Protein AF-A0A832A4P4-F1 (afdb_monomer_lite)

Organism: NCBI:txid35837

Secondary structure (DSSP, 8-state):
-HHHHHHHHHHHHHHHHHHHHHHHTTTTTT--SHHHHHH--HHHHHHHHHHHHHHHHHHHS-HHHHHHHHHHHHHHHHHHHHHHHHHT---HHHHHHHHHHHHHHHHHTTTS-HHHHHHHHHHHHHHHHHHHHHHHHHHHPPBPTT-TTS---S-S--EEEEE-TT-HHHHHHHHHHHT-GGGGGEEEEE--SSHHHHHHHHHHH-TT--SHHHHHHHHHHHHHHHHHHHHHHHHTT---SSEEEETTEEEEGGGHHHHHHHHHH-GGGGTTS------SS--S--S--B--

Structure (mmCIF, N/CA/C/O backbone):
data_AF-A0A832A4P4-F1
#
_entry.id   AF-A0A832A4P4-F1
#
loop_
_atom_site.group_PDB
_atom_site.id
_atom_site.type_symbol
_atom_site.label_atom_id
_atom_site.label_alt_id
_atom_site.label_comp_id
_atom_site.label_asym_id
_atom_site.label_entity_id
_atom_site.label_seq_id
_atom_site.pdbx_PDB_ins_code
_atom_site.Cartn_x
_atom_site.Cartn_y
_atom_site.Cartn_z
_atom_site.occupancy
_atom_site.B_iso_or_equiv
_atom_site.auth_seq_id
_atom_site.auth_comp_id
_atom_site.auth_asym_id
_atom_site.auth_atom_id
_atom_site.pdbx_PDB_model_num
ATOM 1 N N . MET A 1 1 ? -25.180 1.694 29.459 1.00 65.69 1 MET A N 1
ATOM 2 C CA . MET A 1 1 ? -23.735 1.355 29.487 1.00 65.69 1 MET A CA 1
ATOM 3 C C . MET A 1 1 ? -23.451 -0.082 29.037 1.00 65.69 1 MET A C 1
ATOM 5 O O . MET A 1 1 ? -22.655 -0.240 28.122 1.00 65.69 1 MET A O 1
ATOM 9 N N . ARG A 1 2 ? -24.164 -1.097 29.555 1.00 80.44 2 ARG A N 1
ATOM 10 C CA . ARG A 1 2 ? -23.976 -2.529 29.224 1.00 80.44 2 ARG A CA 1
ATOM 11 C C . ARG A 1 2 ? -23.957 -2.865 27.717 1.00 80.44 2 ARG A C 1
ATOM 13 O O . ARG A 1 2 ? -22.979 -3.420 27.246 1.00 80.44 2 ARG A O 1
ATOM 20 N N . LYS A 1 3 ? -24.953 -2.413 26.934 1.00 84.06 3 LYS A N 1
ATOM 21 C CA . LYS A 1 3 ? -25.022 -2.655 25.469 1.00 84.06 3 LYS A CA 1
ATOM 22 C C . LYS A 1 3 ? -23.781 -2.174 24.693 1.00 84.06 3 LYS A C 1
ATOM 24 O O . LYS A 1 3 ? -23.383 -2.802 23.722 1.00 84.06 3 LYS A O 1
ATOM 29 N N . ARG A 1 4 ? -23.156 -1.068 25.120 1.00 83.88 4 ARG A N 1
ATOM 30 C CA . ARG A 1 4 ? -21.959 -0.515 24.458 1.00 83.88 4 ARG A CA 1
ATOM 31 C C . ARG A 1 4 ? -20.698 -1.305 24.789 1.00 83.88 4 ARG A C 1
ATOM 33 O O . ARG A 1 4 ? -19.881 -1.517 23.907 1.00 83.88 4 ARG A O 1
ATOM 40 N N . GLN A 1 5 ? -20.552 -1.753 26.034 1.00 86.44 5 GLN A N 1
ATOM 41 C CA . GLN A 1 5 ? -19.450 -2.641 26.413 1.00 86.44 5 GLN A CA 1
ATOM 42 C C . GLN A 1 5 ? -19.539 -3.970 25.663 1.00 86.44 5 GLN A C 1
ATOM 44 O O . GLN A 1 5 ? -18.530 -4.439 25.153 1.00 86.44 5 GLN A O 1
ATOM 49 N N . THR A 1 6 ? -20.749 -4.515 25.501 1.00 89.44 6 THR A N 1
ATOM 50 C CA . THR A 1 6 ? -20.975 -5.696 24.659 1.00 89.44 6 THR A CA 1
ATOM 51 C C . THR A 1 6 ? -20.552 -5.448 23.209 1.00 89.44 6 THR A C 1
ATOM 53 O O . THR A 1 6 ? -19.875 -6.291 22.634 1.00 89.44 6 THR A O 1
ATOM 56 N N . ALA A 1 7 ? -20.883 -4.285 22.634 1.00 90.88 7 ALA A N 1
ATOM 57 C CA . ALA A 1 7 ? -20.470 -3.935 21.273 1.00 90.88 7 ALA A CA 1
ATOM 58 C C . ALA A 1 7 ? -18.943 -3.807 21.128 1.00 90.88 7 ALA A C 1
ATOM 60 O O . ALA A 1 7 ? -18.376 -4.360 20.192 1.00 90.88 7 ALA A O 1
ATOM 61 N N . LEU A 1 8 ? -18.267 -3.128 22.062 1.00 91.69 8 LEU A N 1
ATOM 62 C CA . LEU A 1 8 ? -16.803 -2.999 22.054 1.00 91.69 8 LEU A CA 1
ATOM 63 C C . LEU A 1 8 ? -16.108 -4.352 22.196 1.00 91.69 8 LEU A C 1
ATOM 65 O O . LEU A 1 8 ? -15.132 -4.613 21.499 1.00 91.69 8 LEU A O 1
ATOM 69 N N . TYR A 1 9 ? -16.631 -5.219 23.063 1.00 92.50 9 TYR A N 1
ATOM 70 C CA . TYR A 1 9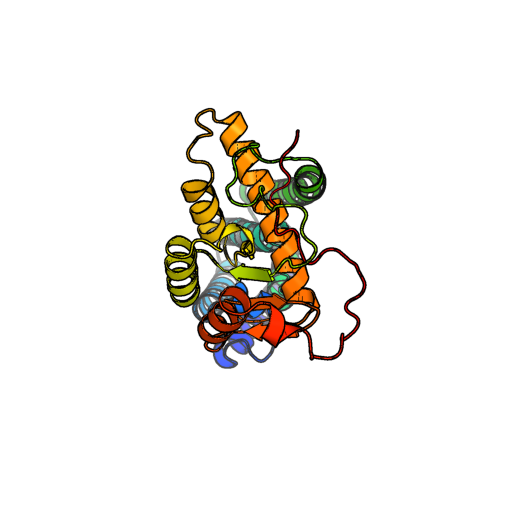 ? -16.103 -6.564 23.239 1.00 92.50 9 TYR A CA 1
ATOM 71 C C . TYR A 1 9 ? -16.291 -7.412 21.978 1.00 92.50 9 TYR A C 1
ATOM 73 O O . TYR A 1 9 ? -15.340 -8.028 21.511 1.00 92.50 9 TYR A O 1
ATOM 81 N N . ALA A 1 10 ? -17.488 -7.391 21.384 1.00 94.56 10 ALA A N 1
ATOM 82 C CA . ALA A 1 10 ? -17.769 -8.113 20.147 1.00 94.56 10 ALA A CA 1
ATOM 83 C C . ALA A 1 10 ? -16.879 -7.635 18.987 1.00 94.56 10 ALA A C 1
ATOM 85 O O . ALA A 1 10 ? -16.318 -8.460 18.273 1.00 94.56 10 ALA A O 1
ATOM 86 N N . LEU A 1 11 ? -16.700 -6.318 18.830 1.00 95.25 11 LEU A N 1
ATOM 87 C CA . LEU A 1 11 ? -15.843 -5.742 17.790 1.00 95.25 11 LEU A CA 1
ATOM 88 C C . LEU A 1 11 ? -14.362 -6.055 18.024 1.00 95.25 11 LEU A C 1
ATOM 90 O O . LEU A 1 11 ? -13.682 -6.478 17.095 1.00 95.25 11 LEU A O 1
ATOM 94 N N . GLY A 1 12 ? -13.867 -5.909 19.255 1.00 94.44 12 GLY A N 1
ATOM 95 C CA . GLY A 1 12 ? -12.483 -6.255 19.584 1.00 94.44 12 GLY A CA 1
ATOM 96 C C . GLY A 1 12 ? -12.197 -7.748 19.400 1.00 94.44 12 GLY A C 1
ATOM 97 O O . GLY A 1 12 ? -11.148 -8.112 18.874 1.00 94.44 12 GLY A O 1
ATOM 98 N N . LEU A 1 13 ? -13.149 -8.618 19.754 1.00 96.00 13 LEU A N 1
ATOM 99 C CA . LEU A 1 13 ? -13.041 -10.058 19.521 1.00 96.00 13 LEU A CA 1
ATOM 100 C C . LEU A 1 13 ? -13.074 -10.388 18.025 1.00 96.00 13 LEU A C 1
ATOM 102 O O . LEU A 1 13 ? -12.278 -11.204 17.569 1.00 96.00 13 LEU A O 1
ATOM 106 N N . ALA A 1 14 ? -13.947 -9.736 17.254 1.00 96.06 14 ALA A N 1
ATOM 107 C CA . ALA A 1 14 ? -13.994 -9.898 15.805 1.00 96.06 14 ALA A CA 1
ATOM 108 C C . ALA A 1 14 ? -12.663 -9.494 15.156 1.00 96.06 14 ALA A C 1
ATOM 110 O O . ALA A 1 14 ? -12.138 -10.256 14.351 1.00 96.06 14 ALA A O 1
ATOM 111 N N . MET A 1 15 ? -12.080 -8.355 15.550 1.00 96.12 15 MET A N 1
ATOM 112 C CA . MET A 1 15 ? -10.752 -7.930 15.091 1.00 96.12 15 MET A CA 1
ATOM 113 C C . MET A 1 15 ? -9.670 -8.955 15.448 1.00 96.12 15 MET A C 1
ATOM 115 O O . MET A 1 15 ? -8.869 -9.325 14.592 1.00 96.12 15 MET A O 1
ATOM 119 N N . LEU A 1 16 ? -9.670 -9.454 16.687 1.00 96.38 16 LEU A N 1
ATOM 120 C CA . LEU A 1 16 ? -8.709 -10.459 17.137 1.00 96.38 16 LEU A CA 1
ATOM 121 C C . LEU A 1 16 ? -8.800 -11.740 16.302 1.00 96.38 16 LEU A C 1
ATOM 123 O O . LEU A 1 16 ? -7.789 -12.213 15.785 1.00 96.38 16 LEU A O 1
ATOM 127 N N . LEU A 1 17 ? -10.007 -12.284 16.139 1.00 94.69 17 LEU A N 1
ATOM 128 C CA . LEU A 1 17 ? -10.237 -13.481 15.332 1.00 94.69 17 LEU A CA 1
ATOM 129 C C . LEU A 1 17 ? -9.850 -13.244 13.870 1.00 94.69 17 LEU A C 1
ATOM 131 O O . LEU A 1 17 ? -9.206 -14.100 13.270 1.00 94.69 17 LEU A O 1
ATOM 135 N N . TYR A 1 18 ? -10.165 -12.070 13.320 1.00 93.12 18 TYR A N 1
ATOM 136 C CA . TYR A 1 18 ? -9.787 -11.685 11.962 1.00 93.12 18 TYR A CA 1
ATOM 137 C C . TYR A 1 18 ? -8.268 -11.742 11.755 1.00 93.12 18 TYR A C 1
ATOM 139 O O . TYR A 1 18 ? -7.785 -12.321 10.778 1.00 93.12 18 TYR A O 1
ATOM 147 N N . SER A 1 19 ? -7.500 -11.176 12.689 1.00 91.81 19 SER A N 1
ATOM 148 C CA . SER A 1 19 ? -6.037 -11.211 12.647 1.00 91.81 19 SER A CA 1
ATOM 149 C C . SER A 1 19 ? -5.482 -12.618 12.855 1.00 91.81 19 SER A C 1
ATOM 151 O O . SER A 1 19 ? -4.571 -13.014 12.132 1.00 91.81 19 SER A O 1
ATOM 153 N N . LEU A 1 20 ? -6.035 -13.395 13.791 1.00 92.44 20 LEU A N 1
ATOM 154 C CA . LEU A 1 20 ? -5.575 -14.759 14.077 1.00 92.44 20 LEU A CA 1
ATOM 155 C C . LEU A 1 20 ? -5.821 -15.714 12.907 1.00 92.44 20 LEU A C 1
ATOM 157 O O . LEU A 1 20 ? -4.925 -16.476 12.554 1.00 92.44 20 LEU A O 1
ATOM 161 N N . ILE A 1 21 ? -6.994 -15.648 12.271 1.00 90.31 21 ILE A N 1
ATOM 162 C CA . ILE A 1 21 ? -7.313 -16.463 11.088 1.00 90.31 21 ILE A CA 1
ATOM 163 C C . ILE A 1 21 ? -6.298 -16.193 9.973 1.00 90.31 21 ILE A C 1
ATOM 165 O O . ILE A 1 21 ? -5.794 -17.131 9.353 1.00 90.31 21 ILE A O 1
ATOM 169 N N . ASN A 1 22 ? -5.943 -14.925 9.747 1.00 85.56 22 ASN A N 1
ATOM 170 C CA . ASN A 1 22 ? -4.932 -14.572 8.754 1.00 85.56 22 ASN A CA 1
ATOM 171 C C . ASN A 1 22 ? -3.509 -14.945 9.185 1.00 85.56 22 ASN A C 1
ATOM 173 O O . ASN A 1 22 ? -2.735 -15.393 8.344 1.00 85.56 22 ASN A O 1
ATOM 177 N N . ALA A 1 23 ? -3.159 -14.818 10.465 1.00 85.88 23 ALA A N 1
ATOM 178 C CA . ALA A 1 23 ? -1.845 -15.214 10.971 1.00 85.88 23 ALA A CA 1
ATOM 179 C C . ALA A 1 23 ? -1.618 -16.727 10.825 1.00 85.88 23 ALA A C 1
ATOM 181 O O . ALA A 1 23 ? -0.613 -17.152 10.256 1.00 85.88 23 ALA A O 1
ATOM 182 N N . VAL A 1 24 ? -2.576 -17.538 11.286 1.00 86.69 24 VAL A N 1
ATOM 183 C CA . VAL A 1 24 ? -2.509 -19.009 11.240 1.00 86.69 24 VAL A CA 1
ATOM 184 C C . VAL A 1 24 ? -2.608 -19.516 9.803 1.00 86.69 24 VAL A C 1
ATOM 186 O O . VAL A 1 24 ? -1.852 -20.395 9.398 1.00 86.69 24 VAL A O 1
ATOM 189 N N . GLY A 1 25 ? -3.482 -18.917 8.994 1.00 78.94 25 GLY A N 1
ATOM 190 C CA . GLY A 1 25 ? -3.623 -19.243 7.577 1.00 78.94 25 GLY A CA 1
ATOM 191 C C . GLY A 1 25 ? -2.482 -18.740 6.687 1.00 78.94 25 GLY A C 1
ATOM 192 O O . GLY A 1 25 ? -2.588 -18.862 5.467 1.00 78.94 25 GLY A O 1
ATOM 193 N N . SER A 1 26 ? -1.427 -18.132 7.250 1.00 72.31 26 SER A N 1
ATOM 194 C CA . SER A 1 26 ? -0.336 -17.487 6.496 1.00 72.31 26 SER A CA 1
ATOM 195 C C . SER A 1 26 ? -0.844 -16.512 5.420 1.00 72.31 26 SER A C 1
ATOM 197 O O . SER A 1 26 ? -0.327 -16.463 4.307 1.00 72.31 26 SER A O 1
ATOM 199 N N . GLY A 1 27 ? -1.923 -15.787 5.719 1.00 64.75 27 GLY A N 1
ATOM 200 C CA . GLY A 1 27 ? -2.596 -14.858 4.811 1.00 64.75 27 GLY A CA 1
ATOM 201 C C . GLY A 1 27 ? -3.439 -15.516 3.711 1.00 64.75 27 GLY A C 1
ATOM 202 O O . GLY A 1 27 ? -4.155 -14.822 3.005 1.00 64.75 27 GLY A O 1
ATOM 203 N N . ARG A 1 28 ? -3.451 -16.844 3.562 1.00 72.81 28 ARG A N 1
ATOM 204 C CA . ARG A 1 28 ? -4.144 -17.497 2.433 1.00 72.81 28 ARG A CA 1
ATOM 205 C C . ARG A 1 28 ? -5.670 -17.493 2.537 1.00 72.81 28 ARG A C 1
ATOM 207 O O . ARG A 1 28 ? -6.338 -17.686 1.531 1.00 72.81 28 ARG A O 1
ATOM 214 N N . VAL A 1 29 ? -6.217 -17.283 3.736 1.00 76.19 29 VAL A N 1
ATOM 215 C CA . VAL A 1 29 ? -7.662 -17.421 3.988 1.00 76.19 29 VAL A CA 1
ATOM 216 C C . VAL A 1 29 ? -8.440 -16.172 3.570 1.00 76.19 29 VAL A C 1
ATOM 218 O O . VAL A 1 29 ? -9.422 -16.291 2.847 1.00 76.19 29 VAL A O 1
ATOM 221 N N . LEU A 1 30 ? -8.015 -14.975 3.996 1.00 77.38 30 LEU A N 1
ATOM 222 C CA . LEU A 1 30 ? -8.694 -13.712 3.652 1.00 77.38 30 LEU A CA 1
ATOM 223 C C . LEU A 1 30 ? -7.808 -12.764 2.823 1.00 77.38 30 LEU A C 1
ATOM 225 O O . LEU A 1 30 ? -8.306 -11.820 2.217 1.00 77.38 30 LEU A O 1
ATOM 229 N N . CYS A 1 31 ? -6.500 -13.023 2.763 1.00 77.69 31 CYS A N 1
ATOM 230 C CA . CYS A 1 31 ? -5.454 -12.177 2.182 1.00 77.69 31 CYS A CA 1
ATOM 231 C C . CYS A 1 31 ? -4.856 -12.841 0.912 1.00 77.69 31 CYS A C 1
ATOM 233 O O . CYS A 1 31 ? -3.656 -12.804 0.652 1.00 77.69 31 CYS A O 1
ATOM 235 N N . GLY A 1 32 ? -5.719 -13.462 0.097 1.00 71.50 32 GLY A N 1
ATOM 236 C CA . GLY A 1 32 ? -5.323 -14.173 -1.125 1.00 71.50 32 GLY A CA 1
ATOM 237 C C . GLY A 1 32 ? -5.026 -13.282 -2.339 1.00 71.50 32 GLY A C 1
ATOM 238 O O . GLY A 1 32 ? -4.463 -13.772 -3.313 1.00 71.50 32 GLY A O 1
ATOM 239 N N . SER A 1 33 ? -5.384 -11.992 -2.308 1.00 76.88 33 SER A N 1
ATOM 240 C CA . SER A 1 33 ? -5.135 -11.086 -3.438 1.00 76.88 33 SER A CA 1
ATOM 241 C C . SER A 1 33 ? -3.666 -10.659 -3.536 1.00 76.88 33 SER A C 1
ATOM 243 O O . SER A 1 33 ? -2.937 -10.637 -2.545 1.00 76.88 33 SER A O 1
ATOM 245 N N . LEU A 1 34 ? -3.234 -10.249 -4.729 1.00 72.19 34 LEU A N 1
ATOM 246 C CA . LEU A 1 34 ? -1.861 -9.790 -4.966 1.00 72.19 34 LEU A CA 1
ATOM 247 C C . LEU A 1 34 ? -1.485 -8.560 -4.129 1.00 72.19 34 LEU A C 1
ATOM 249 O O . LEU A 1 34 ? -0.432 -8.527 -3.502 1.00 72.19 34 LEU A O 1
ATOM 253 N N . GLY A 1 35 ? -2.388 -7.586 -4.018 1.00 74.88 35 GLY A N 1
ATOM 254 C CA . GLY A 1 35 ? -2.168 -6.380 -3.217 1.00 74.88 35 GLY A CA 1
ATOM 255 C C . GLY A 1 35 ? -2.079 -6.702 -1.728 1.00 74.88 35 GLY A C 1
ATOM 256 O O . GLY A 1 35 ? -1.350 -6.055 -0.982 1.00 74.88 35 GLY A O 1
ATOM 257 N N . CYS A 1 36 ? -2.774 -7.754 -1.302 1.00 81.25 36 CYS A N 1
ATOM 258 C CA . CYS A 1 36 ? -2.651 -8.295 0.036 1.00 81.25 36 CYS A CA 1
ATOM 259 C C . CYS A 1 36 ? -1.281 -8.942 0.276 1.00 81.25 36 CYS A C 1
ATOM 261 O O . CYS A 1 36 ? -0.654 -8.633 1.284 1.00 81.25 36 CYS A O 1
ATOM 263 N N . GLN A 1 37 ? -0.765 -9.744 -0.656 1.00 78.38 37 GLN A N 1
ATOM 264 C CA . GLN A 1 37 ? 0.586 -10.313 -0.549 1.00 78.38 37 GLN A CA 1
ATOM 265 C C . GLN A 1 37 ? 1.683 -9.235 -0.563 1.00 78.38 37 GLN A C 1
ATOM 267 O O . GLN A 1 37 ? 2.670 -9.359 0.158 1.00 78.38 37 GLN A O 1
ATOM 272 N N . ALA A 1 38 ? 1.487 -8.158 -1.330 1.00 75.69 38 ALA A N 1
ATOM 273 C CA . ALA A 1 38 ? 2.419 -7.035 -1.398 1.00 75.69 38 ALA A CA 1
ATOM 274 C C . ALA A 1 38 ? 2.466 -6.219 -0.091 1.00 75.69 38 ALA A C 1
ATOM 276 O O . ALA A 1 38 ? 3.537 -5.810 0.357 1.00 75.69 38 ALA A O 1
ATOM 277 N N . LEU A 1 39 ? 1.311 -5.984 0.542 1.00 81.31 39 LEU A N 1
ATOM 278 C CA . LEU A 1 39 ? 1.211 -5.118 1.723 1.00 81.31 39 LEU A CA 1
ATOM 279 C C . LEU A 1 39 ? 1.351 -5.850 3.055 1.00 81.31 39 LEU A C 1
ATOM 281 O O . LEU A 1 39 ? 1.811 -5.257 4.033 1.00 81.31 39 LEU A O 1
ATOM 285 N N . GLN A 1 40 ? 0.916 -7.106 3.129 1.00 82.50 40 GLN A N 1
ATOM 286 C CA . GLN A 1 40 ? 0.831 -7.840 4.385 1.00 82.50 40 GLN A CA 1
ATOM 287 C C . GLN A 1 40 ? 1.982 -8.826 4.533 1.00 82.50 40 GLN A C 1
ATOM 289 O O . GLN A 1 40 ? 2.159 -9.755 3.751 1.00 82.50 40 GLN A O 1
ATOM 294 N N . LYS A 1 41 ? 2.736 -8.651 5.620 1.00 82.31 41 LYS A N 1
ATOM 295 C CA . LYS A 1 41 ? 3.737 -9.610 6.092 1.00 82.31 41 LYS A CA 1
ATOM 296 C C . LYS A 1 41 ? 3.146 -10.413 7.251 1.00 82.31 41 LYS A C 1
ATOM 298 O O . LYS A 1 41 ? 2.382 -9.845 8.030 1.00 82.31 41 LYS A O 1
ATOM 303 N N . PRO A 1 42 ? 3.549 -11.678 7.463 1.00 81.38 42 PRO A N 1
ATOM 304 C CA . PRO A 1 42 ? 3.059 -12.485 8.586 1.00 81.38 42 PRO A CA 1
ATOM 305 C C . PRO A 1 42 ? 3.137 -11.776 9.950 1.00 81.38 42 PRO A C 1
ATOM 307 O O . PRO A 1 42 ? 2.232 -11.899 10.770 1.00 81.38 42 PRO A O 1
ATOM 310 N N . ALA A 1 43 ? 4.179 -10.968 10.171 1.00 85.50 43 ALA A N 1
ATOM 311 C CA . ALA A 1 43 ? 4.355 -10.180 11.391 1.00 85.50 43 ALA A CA 1
ATOM 312 C C . ALA A 1 43 ? 3.244 -9.136 11.632 1.00 85.50 43 ALA A C 1
ATOM 314 O O . ALA A 1 43 ? 2.898 -8.872 12.782 1.00 85.50 43 ALA A O 1
ATOM 315 N N . LEU A 1 44 ? 2.662 -8.559 10.575 1.00 86.94 44 LEU A N 1
ATOM 316 C CA . LEU A 1 44 ? 1.603 -7.551 10.695 1.00 86.94 44 LEU A CA 1
ATOM 317 C C . LEU A 1 44 ? 0.290 -8.158 11.205 1.00 86.94 44 LEU A C 1
ATOM 319 O O . LEU A 1 44 ? -0.420 -7.507 11.968 1.00 86.94 44 LEU A O 1
ATOM 323 N N . TRP A 1 45 ? 0.004 -9.424 10.884 1.00 88.50 45 TRP A N 1
ATOM 324 C CA . TRP A 1 45 ? -1.159 -10.124 11.437 1.00 88.50 45 TRP A CA 1
ATOM 325 C C . TRP A 1 45 ? -1.032 -10.355 12.941 1.00 88.50 45 TRP A C 1
ATOM 327 O O . TRP A 1 45 ? -1.983 -10.120 13.687 1.00 88.50 45 TRP A O 1
ATOM 337 N N . TRP A 1 46 ? 0.159 -10.733 13.407 1.00 91.62 46 TRP A N 1
ATOM 338 C CA . TRP A 1 46 ? 0.442 -10.849 14.839 1.00 91.62 46 TRP A CA 1
ATOM 339 C C . TRP A 1 46 ? 0.375 -9.499 15.552 1.00 91.62 46 TRP A C 1
ATOM 341 O O . TRP A 1 46 ? -0.196 -9.414 16.640 1.00 91.62 46 TRP A O 1
ATOM 351 N N . ALA A 1 47 ? 0.884 -8.436 14.924 1.00 92.88 47 ALA A N 1
ATOM 352 C CA . ALA A 1 47 ? 0.753 -7.080 15.447 1.00 92.88 47 ALA A CA 1
ATOM 353 C C . ALA A 1 47 ? -0.723 -6.655 15.561 1.00 92.88 47 ALA A C 1
ATOM 355 O O . ALA A 1 47 ? -1.119 -6.105 16.588 1.00 92.88 47 ALA A O 1
ATOM 356 N N . GLY A 1 48 ? -1.553 -6.971 14.560 1.00 92.88 48 GLY A N 1
ATOM 357 C CA . GLY A 1 48 ? -3.000 -6.741 14.596 1.00 92.88 48 GLY A CA 1
ATOM 358 C C . GLY A 1 48 ? -3.693 -7.502 15.730 1.00 92.88 48 GLY A C 1
ATOM 359 O O . GLY A 1 48 ? -4.451 -6.911 16.497 1.00 92.88 48 GLY A O 1
ATOM 360 N N . ALA A 1 49 ? -3.364 -8.783 15.919 1.00 94.06 49 ALA A N 1
ATOM 361 C CA . ALA A 1 49 ? -3.908 -9.587 17.015 1.00 94.06 49 ALA A CA 1
ATOM 362 C C . ALA A 1 49 ? -3.520 -9.019 18.393 1.00 94.06 49 ALA A C 1
ATOM 364 O O . ALA A 1 49 ? -4.376 -8.850 19.266 1.00 94.06 49 ALA A O 1
ATOM 365 N N . ALA A 1 50 ? -2.246 -8.661 18.577 1.00 95.38 50 ALA A N 1
ATOM 366 C CA . ALA A 1 50 ? -1.770 -8.019 19.800 1.00 95.38 50 ALA A CA 1
ATOM 367 C C . ALA A 1 50 ? -2.478 -6.676 20.044 1.00 95.38 50 ALA A C 1
ATOM 369 O O . ALA A 1 50 ? -2.917 -6.394 21.160 1.00 95.38 50 ALA A O 1
ATOM 370 N N . TYR A 1 51 ? -2.664 -5.874 18.994 1.00 95.50 51 TYR A N 1
ATOM 371 C CA . TYR A 1 51 ? -3.378 -4.604 19.067 1.00 95.50 51 TYR A CA 1
ATOM 372 C C . TYR A 1 51 ? -4.853 -4.783 19.465 1.00 95.50 51 TYR A C 1
ATOM 374 O O . TYR A 1 51 ? -5.349 -4.077 20.348 1.00 95.50 51 TYR A O 1
ATOM 382 N N . ALA A 1 52 ? -5.549 -5.766 18.888 1.00 95.25 52 ALA A N 1
ATOM 383 C CA . ALA A 1 52 ? -6.928 -6.090 19.249 1.00 95.25 52 ALA A CA 1
ATOM 384 C C . ALA A 1 52 ? -7.052 -6.537 20.719 1.00 95.25 52 ALA A C 1
ATOM 386 O O . ALA A 1 52 ? -7.969 -6.105 21.422 1.00 95.25 52 ALA A O 1
ATOM 387 N N . LEU A 1 53 ? -6.095 -7.326 21.223 1.00 94.88 53 LEU A N 1
ATOM 388 C CA . LEU A 1 53 ? -6.022 -7.686 22.645 1.00 94.88 53 LEU A CA 1
ATOM 389 C C . LEU A 1 53 ? -5.818 -6.460 23.541 1.00 94.88 53 LEU A C 1
ATOM 391 O O . LEU A 1 53 ? -6.487 -6.334 24.569 1.00 94.88 53 LEU A O 1
ATOM 395 N N . MET A 1 54 ? -4.944 -5.531 23.146 1.00 94.50 54 MET A N 1
ATOM 396 C CA . MET A 1 54 ? -4.743 -4.279 23.879 1.00 94.50 54 MET A CA 1
ATOM 397 C C . MET A 1 54 ? -6.021 -3.434 23.924 1.00 94.50 54 MET A C 1
ATOM 399 O O . MET A 1 54 ? -6.351 -2.897 24.982 1.00 94.50 54 MET A O 1
ATOM 403 N N . LEU A 1 55 ? -6.768 -3.341 22.818 1.00 93.69 55 LEU A N 1
ATOM 404 C CA . LEU A 1 55 ? -8.061 -2.650 22.776 1.00 93.69 55 LEU A CA 1
ATOM 405 C C . LEU A 1 55 ? -9.099 -3.312 23.689 1.00 93.69 55 LEU A C 1
ATOM 407 O O . LEU A 1 55 ? -9.788 -2.616 24.441 1.00 93.69 55 LEU A O 1
ATOM 411 N N . LEU A 1 56 ? -9.190 -4.644 23.662 1.00 92.69 56 LEU A N 1
ATOM 412 C CA . LEU A 1 56 ? -10.076 -5.409 24.541 1.00 92.69 56 LEU A CA 1
ATOM 413 C C . LEU A 1 56 ? -9.729 -5.181 26.013 1.00 92.69 56 LEU A C 1
ATOM 415 O O . LEU A 1 56 ? -10.615 -4.828 26.794 1.00 92.69 56 LEU A O 1
ATOM 419 N N . GLY A 1 57 ? -8.452 -5.292 26.381 1.00 90.56 57 GLY A N 1
ATOM 420 C CA . GLY A 1 57 ? -7.987 -5.008 27.736 1.00 90.56 57 GLY A CA 1
ATOM 421 C C . GLY A 1 57 ? -8.304 -3.569 28.142 1.00 90.56 57 GLY A C 1
ATOM 422 O O . GLY A 1 57 ? -8.975 -3.331 29.145 1.00 90.56 57 GLY A O 1
ATOM 423 N N . ALA A 1 58 ? -7.915 -2.591 27.325 1.00 89.94 58 ALA A N 1
ATOM 424 C CA . ALA A 1 58 ? -8.131 -1.177 27.617 1.00 89.94 58 ALA A CA 1
ATOM 425 C C . ALA A 1 58 ? -9.614 -0.788 27.711 1.00 89.94 58 ALA A C 1
ATOM 427 O O . ALA A 1 58 ? -9.943 0.128 28.464 1.00 89.94 58 ALA A O 1
ATOM 428 N N . SER A 1 59 ? -10.512 -1.500 27.018 1.00 87.50 59 SER A N 1
ATOM 429 C CA . SER A 1 59 ? -11.965 -1.297 27.126 1.00 87.50 59 SER A CA 1
ATOM 430 C C . SER A 1 59 ? -12.529 -1.624 28.518 1.00 87.50 59 SER A C 1
ATOM 432 O O . SER A 1 59 ? -13.588 -1.111 28.884 1.00 87.50 59 SER A O 1
ATOM 434 N N . HIS A 1 60 ? -11.825 -2.454 29.298 1.00 85.00 60 HIS A N 1
ATOM 435 C CA . HIS A 1 60 ? -12.177 -2.795 30.680 1.00 85.00 60 HIS A CA 1
ATOM 436 C C . HIS A 1 60 ? -11.517 -1.867 31.713 1.00 85.00 60 HIS A C 1
ATOM 438 O O . HIS A 1 60 ? -11.986 -1.783 32.848 1.00 85.00 60 HIS A O 1
ATOM 444 N N . PHE A 1 61 ? -10.452 -1.154 31.331 1.00 80.00 61 PHE A N 1
ATOM 445 C CA . PHE A 1 61 ? -9.672 -0.286 32.216 1.00 80.00 61 PHE A CA 1
ATOM 446 C C . PHE A 1 61 ? -9.986 1.213 32.010 1.00 80.00 61 PHE A C 1
ATOM 448 O O . PHE A 1 61 ? -11.083 1.620 31.625 1.00 80.00 61 PHE A O 1
ATOM 455 N N . ARG A 1 62 ? -9.027 2.079 32.365 1.00 73.50 62 ARG A N 1
ATOM 456 C CA . ARG A 1 62 ? -9.175 3.537 32.424 1.00 73.50 62 ARG A CA 1
ATOM 457 C C . ARG A 1 62 ? -9.347 4.158 31.024 1.00 73.50 62 ARG A C 1
ATOM 459 O O . ARG A 1 62 ? -8.553 3.913 30.119 1.00 73.50 62 ARG A O 1
ATOM 466 N N . ARG A 1 63 ? -10.298 5.098 30.910 1.00 78.56 63 ARG A N 1
ATOM 467 C CA . ARG A 1 63 ? -10.590 5.935 29.720 1.00 78.56 63 ARG A CA 1
ATOM 468 C C . ARG A 1 63 ? -9.374 6.536 28.974 1.00 78.56 63 ARG A C 1
ATOM 470 O O . ARG A 1 63 ? -9.413 6.540 27.742 1.00 78.56 63 ARG A O 1
ATOM 477 N N . PRO A 1 64 ? -8.310 7.055 29.627 1.00 81.56 64 PRO A N 1
ATOM 478 C CA . PRO A 1 64 ? -7.160 7.623 28.912 1.00 81.56 64 PRO A CA 1
ATOM 479 C C . PRO A 1 64 ? -6.345 6.582 28.144 1.00 81.56 64 PRO A C 1
ATOM 481 O O . PRO A 1 64 ? -5.884 6.882 27.045 1.00 81.56 64 PRO A O 1
ATOM 484 N N . LEU A 1 65 ? -6.221 5.360 28.670 1.00 88.44 65 LEU A N 1
ATOM 485 C CA . LEU A 1 65 ? -5.466 4.292 28.015 1.00 88.44 65 LEU A CA 1
ATOM 486 C C . LEU A 1 65 ? -6.134 3.883 26.696 1.00 88.44 65 LEU A C 1
ATOM 488 O O . LEU A 1 65 ? -5.475 3.815 25.663 1.00 88.44 65 LEU A O 1
ATOM 492 N N . LEU A 1 66 ? -7.460 3.701 26.722 1.00 89.56 66 LEU A N 1
ATOM 493 C CA . LEU A 1 66 ? -8.248 3.390 25.528 1.00 89.56 66 LEU A CA 1
ATOM 494 C C . LEU A 1 66 ? -8.101 4.479 24.457 1.00 89.56 66 LEU A C 1
ATOM 496 O O . LEU A 1 66 ? -7.881 4.169 23.291 1.00 89.56 66 LEU A O 1
ATOM 500 N N . GLY A 1 67 ? -8.174 5.754 24.857 1.00 90.25 67 GLY A N 1
ATOM 501 C CA . GLY A 1 67 ? -7.991 6.878 23.938 1.00 90.25 67 GLY A CA 1
ATOM 502 C C . GLY A 1 67 ? -6.612 6.888 23.273 1.00 90.25 67 GLY A C 1
ATOM 503 O O . GLY A 1 67 ? -6.528 7.093 22.066 1.00 90.25 67 GLY A O 1
ATOM 504 N N . GLY A 1 68 ? -5.544 6.627 24.033 1.00 91.56 68 GLY A N 1
ATOM 505 C CA . GLY A 1 68 ? -4.186 6.545 23.487 1.00 91.56 68 GLY A CA 1
ATOM 506 C C . GLY A 1 68 ? -4.027 5.414 22.469 1.00 91.56 68 GLY A C 1
ATOM 507 O O . GLY A 1 68 ? -3.537 5.644 21.366 1.00 91.56 68 GLY A O 1
ATOM 508 N N . ILE A 1 69 ? -4.510 4.213 22.801 1.00 93.75 69 ILE A N 1
ATOM 509 C CA . ILE A 1 69 ? -4.423 3.044 21.911 1.00 93.75 69 ILE A CA 1
ATOM 510 C C . ILE A 1 69 ? -5.235 3.272 20.630 1.00 93.75 69 ILE A C 1
ATOM 512 O O . ILE A 1 69 ? -4.756 2.948 19.543 1.00 93.75 69 ILE A O 1
ATOM 516 N N . VAL A 1 70 ? -6.426 3.873 20.727 1.00 94.31 70 VAL A N 1
ATOM 517 C CA . VAL A 1 70 ? -7.240 4.230 19.552 1.00 94.31 70 VAL A CA 1
ATOM 518 C C . VAL A 1 70 ? -6.522 5.237 18.653 1.00 94.31 70 VAL A C 1
ATOM 520 O O . VAL A 1 70 ? -6.520 5.059 17.440 1.00 94.31 70 VAL A O 1
ATOM 523 N N . VAL A 1 71 ? -5.871 6.262 19.212 1.00 93.75 71 VAL A N 1
ATOM 524 C CA . VAL A 1 71 ? -5.105 7.230 18.407 1.00 93.75 71 VAL A CA 1
ATOM 525 C C . VAL A 1 71 ? -3.962 6.540 17.662 1.00 93.75 71 VAL A C 1
ATOM 527 O O . VAL A 1 71 ? -3.796 6.775 16.468 1.00 93.75 71 VAL A O 1
ATOM 530 N N . VAL A 1 72 ? -3.215 5.656 18.332 1.00 94.81 72 VAL A N 1
ATOM 531 C CA . VAL A 1 72 ? -2.135 4.886 17.691 1.00 94.81 72 VAL A CA 1
ATOM 532 C C . VAL A 1 72 ? -2.676 4.035 16.542 1.00 94.81 72 VAL A C 1
ATOM 534 O O . VAL A 1 72 ? -2.143 4.105 15.437 1.00 94.81 72 VAL A O 1
ATOM 537 N N . GLY A 1 73 ? -3.764 3.292 16.764 1.00 94.19 73 GLY A N 1
ATOM 538 C CA . GLY A 1 73 ? -4.385 2.496 15.700 1.00 94.19 73 GLY A CA 1
ATOM 539 C C . GLY A 1 73 ? -4.881 3.352 14.547 1.00 94.19 73 GLY A C 1
ATOM 540 O O . GLY A 1 73 ? -4.646 3.012 13.397 1.00 94.19 73 GLY A O 1
ATOM 541 N N . MET A 1 74 ? -5.479 4.510 14.835 1.00 94.81 74 MET A N 1
ATOM 542 C CA . MET A 1 74 ? -5.937 5.426 13.794 1.00 94.81 74 MET A CA 1
ATOM 543 C C . MET A 1 74 ? -4.786 5.911 12.918 1.00 94.81 74 MET A C 1
ATOM 545 O O . MET A 1 74 ? -4.943 5.951 11.704 1.00 94.81 74 MET A O 1
ATOM 549 N N . VAL A 1 75 ? -3.631 6.240 13.50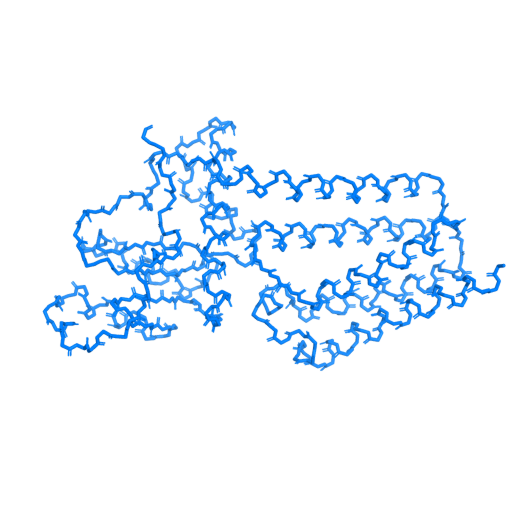0 1.00 93.94 75 VAL A N 1
ATOM 550 C CA . VAL A 1 75 ? -2.439 6.629 12.732 1.00 93.94 75 VAL A CA 1
ATOM 551 C C . VAL A 1 75 ? -1.955 5.478 11.846 1.00 93.94 75 VAL A C 1
ATOM 553 O O . VAL A 1 75 ? -1.698 5.697 10.663 1.00 93.94 75 VAL A O 1
ATOM 556 N N . VAL A 1 76 ? -1.873 4.259 12.387 1.00 93.38 76 VAL A N 1
ATOM 557 C CA . VAL A 1 76 ? -1.410 3.073 11.644 1.00 93.38 76 VAL A CA 1
ATOM 558 C C . VAL A 1 76 ? -2.362 2.721 10.499 1.00 93.38 76 VAL A C 1
ATOM 560 O O . VAL A 1 76 ? -1.932 2.640 9.350 1.00 93.38 76 VAL A O 1
ATOM 563 N N . GLU A 1 77 ? -3.657 2.577 10.781 1.00 93.62 77 GLU A N 1
ATOM 564 C CA . GLU A 1 77 ? -4.675 2.254 9.774 1.00 93.62 77 GLU A CA 1
ATOM 565 C C . GLU A 1 77 ? -4.762 3.343 8.701 1.00 93.62 77 GLU A C 1
ATOM 567 O O . GLU A 1 77 ? -4.846 3.049 7.510 1.00 93.62 77 GLU A O 1
ATOM 572 N N . SER A 1 78 ? -4.648 4.612 9.097 1.00 93.06 78 SER A N 1
ATOM 573 C CA . SER A 1 78 ? -4.612 5.736 8.161 1.00 93.06 78 SER A CA 1
ATOM 574 C C . SER A 1 78 ? -3.401 5.688 7.234 1.00 93.06 78 SER A C 1
ATOM 576 O O . SER A 1 78 ? -3.541 5.936 6.037 1.00 93.06 78 SER A O 1
ATOM 578 N N . ALA A 1 79 ? -2.219 5.352 7.757 1.00 91.00 79 ALA A N 1
ATOM 579 C CA . ALA A 1 79 ? -1.013 5.197 6.948 1.00 91.00 79 ALA A CA 1
ATOM 580 C C . ALA A 1 79 ? -1.135 4.018 5.968 1.00 91.00 79 ALA A C 1
ATOM 582 O O . ALA A 1 79 ? -0.732 4.140 4.808 1.00 91.00 79 ALA A O 1
ATOM 583 N N . LEU A 1 80 ? -1.736 2.903 6.397 1.00 90.81 80 LEU A N 1
ATOM 584 C CA . LEU A 1 80 ? -1.994 1.743 5.540 1.00 90.81 80 LEU A CA 1
ATOM 585 C C . LEU A 1 80 ? -3.000 2.068 4.432 1.00 90.81 80 LEU A C 1
ATOM 587 O O . LEU A 1 80 ? -2.733 1.780 3.267 1.00 90.81 80 LEU A O 1
ATOM 591 N N . VAL A 1 81 ? -4.129 2.703 4.760 1.00 91.88 81 VAL A N 1
ATOM 592 C CA . VAL A 1 81 ? -5.119 3.152 3.765 1.00 91.88 81 VAL A CA 1
ATOM 593 C C . VAL A 1 81 ? -4.486 4.128 2.783 1.00 91.88 81 VAL A C 1
ATOM 595 O O . VAL A 1 81 ? -4.650 3.975 1.575 1.00 91.88 81 VAL A O 1
ATOM 598 N N . LEU A 1 82 ? -3.721 5.102 3.277 1.00 90.94 82 LEU A N 1
ATOM 599 C CA . LEU A 1 82 ? -3.062 6.072 2.416 1.00 90.94 82 LEU A CA 1
ATOM 600 C C . LEU A 1 82 ? -2.036 5.400 1.496 1.00 90.94 82 LEU A C 1
ATOM 602 O O . LEU A 1 82 ? -1.975 5.745 0.324 1.00 90.94 82 LEU A O 1
ATOM 606 N N . THR A 1 83 ? -1.294 4.402 1.979 1.00 90.06 83 THR A N 1
ATOM 607 C CA . THR A 1 83 ? -0.364 3.616 1.151 1.00 90.06 83 THR A CA 1
ATOM 608 C C . THR A 1 83 ? -1.102 2.839 0.059 1.00 90.06 83 THR A C 1
ATOM 610 O O . THR A 1 83 ? -0.696 2.897 -1.100 1.00 90.06 83 THR A O 1
ATOM 613 N N . GLN A 1 84 ? -2.214 2.175 0.399 1.00 91.19 84 GLN A N 1
ATOM 614 C CA . GLN A 1 84 ? -3.068 1.474 -0.571 1.00 91.19 84 GLN A CA 1
ATOM 615 C C . GLN A 1 84 ? -3.586 2.422 -1.651 1.00 91.19 84 GLN A C 1
ATOM 617 O O . GLN A 1 84 ? -3.532 2.104 -2.838 1.00 91.19 84 GLN A O 1
ATOM 622 N N . VAL A 1 85 ? -4.049 3.607 -1.241 1.00 89.44 85 VAL A N 1
ATOM 623 C CA . VAL A 1 85 ? -4.498 4.637 -2.174 1.00 89.44 85 VAL A CA 1
ATOM 624 C C . VAL A 1 85 ? -3.328 5.089 -3.027 1.00 89.44 85 VAL A C 1
ATOM 626 O O . VAL A 1 85 ? -3.435 4.985 -4.236 1.00 89.44 85 VAL A O 1
ATOM 629 N N . ILE A 1 86 ? -2.224 5.552 -2.447 1.00 88.56 86 ILE A N 1
ATOM 630 C CA . ILE A 1 86 ? -1.092 6.135 -3.179 1.00 88.56 86 ILE A CA 1
ATOM 631 C C . ILE A 1 86 ? -0.504 5.148 -4.196 1.00 88.56 86 ILE A C 1
ATOM 633 O O . ILE A 1 86 ? -0.289 5.530 -5.344 1.00 88.56 86 ILE A O 1
ATOM 637 N N . LEU A 1 87 ? -0.296 3.891 -3.797 1.00 87.69 87 LEU A N 1
ATOM 638 C CA . LEU A 1 87 ? 0.341 2.865 -4.628 1.00 87.69 87 LEU A CA 1
ATOM 639 C C . LEU A 1 87 ? -0.642 2.061 -5.490 1.00 87.69 87 LEU A C 1
ATOM 641 O O . LEU A 1 87 ? -0.195 1.264 -6.305 1.00 87.69 87 LEU A O 1
ATOM 645 N N . ASN A 1 88 ? -1.956 2.245 -5.319 1.00 85.06 88 ASN A N 1
ATOM 646 C CA . ASN A 1 88 ? -3.006 1.451 -5.975 1.00 85.06 88 ASN A CA 1
ATOM 647 C C . ASN A 1 88 ? -2.891 -0.064 -5.730 1.00 85.06 88 ASN A C 1
ATOM 649 O O . ASN A 1 88 ? -3.238 -0.882 -6.578 1.00 85.06 88 ASN A O 1
ATOM 653 N N . LEU A 1 89 ? -2.413 -0.434 -4.542 1.00 87.19 89 LEU A N 1
ATOM 654 C CA . LEU A 1 89 ? -2.323 -1.814 -4.079 1.00 87.19 89 LEU A CA 1
ATOM 655 C C . LEU A 1 89 ? -3.482 -2.059 -3.121 1.00 87.19 89 LEU A C 1
ATOM 657 O O . LEU A 1 89 ? -3.366 -1.806 -1.929 1.00 87.19 89 LEU A O 1
ATOM 661 N N . TYR A 1 90 ? -4.633 -2.493 -3.625 1.00 87.81 90 TYR A N 1
ATOM 662 C CA . TYR A 1 90 ? -5.788 -2.730 -2.760 1.00 87.81 90 TYR A CA 1
ATOM 663 C C . TYR A 1 90 ? -5.728 -4.119 -2.126 1.00 87.81 90 TYR A C 1
ATOM 665 O O . TYR A 1 90 ? -5.660 -5.141 -2.817 1.00 87.81 90 TYR A O 1
ATOM 673 N N . CYS A 1 91 ? -5.800 -4.158 -0.797 1.00 88.94 91 CYS A N 1
ATOM 674 C CA . CYS A 1 91 ? -5.940 -5.388 -0.036 1.00 88.94 91 CYS A CA 1
ATOM 675 C C . CYS A 1 91 ? -7.307 -5.421 0.663 1.00 88.94 91 CYS A C 1
ATOM 677 O O . CYS A 1 91 ? -7.498 -4.736 1.674 1.00 88.94 91 CYS A O 1
ATOM 679 N N . PRO A 1 92 ? -8.253 -6.253 0.183 1.00 88.44 92 PRO A N 1
ATOM 680 C CA . PRO A 1 92 ? -9.558 -6.415 0.819 1.00 88.44 92 PRO A CA 1
ATOM 681 C C . PRO A 1 92 ? -9.457 -6.793 2.299 1.00 88.44 92 PRO A C 1
ATOM 683 O O . PRO A 1 92 ? -10.257 -6.322 3.103 1.00 88.44 92 PRO A O 1
ATOM 686 N N . ALA A 1 93 ? -8.443 -7.582 2.677 1.00 89.94 93 ALA A N 1
ATOM 687 C CA . ALA A 1 93 ? -8.252 -7.978 4.066 1.00 89.94 93 ALA A CA 1
ATOM 688 C C . ALA A 1 93 ? -7.868 -6.803 4.979 1.00 89.94 93 ALA A C 1
ATOM 690 O O . ALA A 1 93 ? -8.421 -6.653 6.069 1.00 89.94 93 ALA A O 1
ATOM 691 N N . CYS A 1 94 ? -6.960 -5.937 4.514 1.00 91.25 94 CYS A N 1
ATOM 692 C CA . CYS A 1 94 ? -6.603 -4.703 5.213 1.00 91.25 94 CYS A CA 1
ATOM 693 C C . CYS A 1 94 ? -7.833 -3.817 5.386 1.00 91.25 94 CYS A C 1
ATOM 695 O O . CYS A 1 94 ? -8.122 -3.387 6.494 1.00 91.25 94 CYS A O 1
ATOM 697 N N . LEU A 1 95 ? -8.587 -3.591 4.305 1.00 91.94 95 LEU A N 1
ATOM 698 C CA . LEU A 1 95 ? -9.780 -2.743 4.333 1.00 91.94 95 LEU A CA 1
ATOM 699 C C . LEU A 1 95 ? -10.868 -3.305 5.257 1.00 91.94 95 LEU A C 1
ATOM 701 O O . LEU A 1 95 ? -11.517 -2.542 5.970 1.00 91.94 95 LEU A O 1
ATOM 705 N N . GLY A 1 96 ? -11.036 -4.630 5.289 1.00 93.00 96 GLY A N 1
ATOM 706 C CA . GLY A 1 96 ? -11.933 -5.303 6.227 1.00 93.00 96 GLY A CA 1
ATOM 707 C C . GLY A 1 96 ? -11.524 -5.077 7.683 1.00 93.00 96 GLY A C 1
ATOM 708 O O . GLY A 1 96 ? -12.365 -4.722 8.511 1.00 93.00 96 GLY A O 1
ATOM 709 N N . TYR A 1 97 ? -10.231 -5.206 7.990 1.00 93.75 97 TYR A N 1
ATOM 710 C CA . TYR A 1 97 ? -9.709 -4.921 9.326 1.00 93.75 97 TYR A CA 1
ATOM 711 C C . TYR A 1 97 ? -9.869 -3.439 9.706 1.00 93.75 97 TYR A C 1
ATOM 713 O O . TYR A 1 97 ? -10.382 -3.135 10.786 1.00 93.75 97 TYR A O 1
ATOM 721 N N . THR A 1 98 ? -9.545 -2.514 8.796 1.00 94.69 98 THR A N 1
ATOM 722 C CA . THR A 1 98 ? -9.767 -1.073 8.986 1.00 94.69 98 THR A CA 1
ATOM 723 C C . THR A 1 98 ? -11.244 -0.766 9.247 1.00 94.69 98 THR A C 1
ATOM 725 O O . THR A 1 98 ? -11.559 0.027 10.132 1.00 94.69 98 THR A O 1
ATOM 728 N N . ALA A 1 99 ? -12.176 -1.406 8.533 1.00 95.44 99 ALA A N 1
ATOM 729 C CA . ALA A 1 99 ? -13.611 -1.208 8.738 1.00 95.44 99 ALA A CA 1
ATOM 730 C C . ALA A 1 99 ? -14.068 -1.663 10.135 1.00 95.44 99 ALA A C 1
ATOM 732 O O . ALA A 1 99 ? -14.808 -0.939 10.809 1.00 95.44 99 ALA A O 1
ATOM 733 N N . LEU A 1 100 ? -13.586 -2.821 10.604 1.00 95.81 100 LEU A N 1
ATOM 734 C CA . LEU A 1 100 ? -13.834 -3.291 11.972 1.00 95.81 100 LEU A CA 1
ATOM 735 C C . LEU A 1 100 ? -13.264 -2.318 13.010 1.00 95.81 100 LEU A C 1
ATOM 737 O O . LEU A 1 100 ? -13.945 -1.984 13.985 1.00 95.81 100 LEU A O 1
ATOM 741 N N . PHE A 1 101 ? -12.053 -1.810 12.776 1.00 96.38 101 PHE A N 1
ATOM 742 C CA . PHE A 1 101 ? -11.440 -0.808 13.639 1.00 96.38 101 PHE A CA 1
ATOM 743 C C . PHE A 1 101 ? -12.247 0.498 13.670 1.00 96.38 101 PHE A C 1
ATOM 745 O O . PHE A 1 101 ? -12.526 1.018 14.748 1.00 96.38 101 PHE A O 1
ATOM 752 N N . LEU A 1 102 ? -12.707 1.011 12.527 1.00 94.88 102 LEU A N 1
ATOM 753 C CA . LEU A 1 102 ? -13.545 2.214 12.477 1.00 94.88 102 LEU A CA 1
ATOM 754 C C . LEU A 1 102 ? -14.867 2.024 13.230 1.00 94.88 102 LEU A C 1
ATOM 756 O O . LEU A 1 102 ? -15.276 2.910 13.987 1.00 94.88 102 LEU A O 1
ATOM 760 N N . ALA A 1 103 ? -15.506 0.859 13.095 1.00 94.81 103 ALA A N 1
ATOM 761 C CA . ALA A 1 103 ? -16.690 0.524 13.882 1.00 94.81 103 ALA A CA 1
ATOM 762 C C . ALA A 1 103 ? -16.382 0.535 15.392 1.00 94.81 103 ALA A C 1
ATOM 764 O O . ALA A 1 103 ? -17.162 1.083 16.182 1.00 94.81 103 ALA A O 1
ATOM 765 N N . PHE A 1 104 ? -15.221 0.005 15.794 1.00 94.50 104 PHE A N 1
ATOM 766 C CA . PHE A 1 104 ? -14.751 0.064 17.179 1.00 94.50 104 PHE A CA 1
ATOM 767 C C . PHE A 1 104 ? -14.560 1.513 17.648 1.00 94.50 104 PHE A C 1
ATOM 769 O O . PHE A 1 104 ? -15.058 1.883 18.712 1.00 94.50 104 PHE A O 1
ATOM 776 N N . VAL A 1 105 ? -13.906 2.360 16.850 1.00 93.12 105 VAL A N 1
ATOM 777 C CA . VAL A 1 105 ? -13.678 3.783 17.157 1.00 93.12 105 VAL A CA 1
ATOM 778 C C . VAL A 1 105 ? -14.994 4.532 17.363 1.00 93.12 105 VAL A C 1
ATOM 780 O O . VAL A 1 105 ? -15.136 5.278 18.338 1.00 93.12 105 VAL A O 1
ATOM 783 N N . VAL A 1 106 ? -15.980 4.311 16.490 1.00 92.62 106 VAL A N 1
ATOM 784 C CA . VAL A 1 106 ? -17.316 4.916 16.608 1.00 92.62 106 VAL A CA 1
ATOM 785 C C . VAL A 1 106 ? -17.994 4.479 17.908 1.00 92.62 106 VAL A C 1
ATOM 787 O O . VAL A 1 106 ? -18.502 5.324 18.654 1.00 92.62 106 VAL A O 1
ATOM 790 N N . ALA A 1 107 ? -17.945 3.185 18.238 1.00 91.25 107 ALA A N 1
ATOM 791 C CA . ALA A 1 107 ? -18.492 2.664 19.490 1.00 91.25 107 ALA A CA 1
ATOM 792 C C . ALA A 1 107 ? -17.759 3.221 20.732 1.00 91.25 107 ALA A C 1
ATOM 794 O O . ALA A 1 107 ? -18.397 3.538 21.745 1.00 91.25 107 ALA A O 1
ATOM 795 N N . ALA A 1 108 ? -16.437 3.399 20.643 1.00 88.50 108 ALA A N 1
ATOM 796 C CA . ALA A 1 108 ? -15.576 3.900 21.715 1.00 88.50 108 ALA A CA 1
ATOM 797 C C . ALA A 1 108 ? -15.659 5.425 21.899 1.00 88.50 108 ALA A C 1
ATOM 799 O O . ALA A 1 108 ? -15.288 5.938 22.957 1.00 88.50 108 ALA A O 1
ATOM 800 N N . GLY A 1 109 ? -16.190 6.164 20.918 1.00 85.19 109 GLY A N 1
ATOM 801 C CA . GLY A 1 109 ? -16.205 7.632 20.857 1.00 85.19 109 GLY A CA 1
ATOM 802 C C . GLY A 1 109 ? -16.752 8.364 22.087 1.00 85.19 109 GLY A C 1
ATOM 803 O O . GLY A 1 109 ? -16.386 9.513 22.328 1.00 85.19 109 GLY A O 1
ATOM 804 N N . PHE A 1 110 ? -17.602 7.712 22.880 1.00 77.94 110 PHE A N 1
ATOM 805 C CA . PHE A 1 110 ? -18.168 8.264 24.119 1.00 77.94 110 PHE A CA 1
ATOM 806 C C . PHE A 1 110 ? -17.356 7.940 25.381 1.00 77.94 110 PHE A C 1
ATOM 808 O O . PHE A 1 110 ? -17.616 8.513 26.436 1.00 77.94 110 PHE A O 1
ATOM 815 N N . GLN A 1 111 ? -16.419 6.996 25.299 1.00 81.25 111 GLN A N 1
ATOM 816 C CA . GLN A 1 111 ? -15.553 6.573 26.405 1.00 81.25 111 GLN A CA 1
ATOM 817 C C . GLN A 1 111 ? -14.157 7.201 26.327 1.00 81.25 111 GLN A C 1
ATOM 819 O O . GLN A 1 111 ? -13.426 7.194 27.315 1.00 81.25 111 GLN A O 1
ATOM 824 N N . MET A 1 112 ? -13.800 7.767 25.173 1.00 84.25 112 MET A N 1
ATOM 825 C CA . MET A 1 112 ? -12.533 8.459 24.963 1.00 84.25 112 MET A CA 1
ATOM 826 C C . MET A 1 112 ? -12.518 9.853 25.596 1.00 84.25 112 MET A C 1
ATOM 828 O O . MET A 1 112 ? -13.526 10.559 25.632 1.00 84.25 112 MET A O 1
ATOM 832 N N . HIS A 1 113 ? -11.335 10.285 26.037 1.00 85.75 113 HIS A N 1
ATOM 833 C CA . HIS A 1 113 ? -11.108 11.684 26.397 1.00 85.75 113 HIS A CA 1
ATOM 834 C C . HIS A 1 113 ? -11.326 12.605 25.193 1.00 85.75 113 HIS A C 1
ATOM 836 O O . HIS A 1 113 ? -11.036 12.241 24.052 1.00 85.75 113 HIS A O 1
ATOM 842 N N . ALA A 1 114 ? -11.782 13.833 25.458 1.00 87.81 114 ALA A N 1
ATOM 843 C CA . ALA A 1 114 ? -12.079 14.818 24.420 1.00 87.81 114 ALA A CA 1
ATOM 844 C C . ALA A 1 114 ? -10.887 15.080 23.484 1.00 87.81 114 ALA A C 1
ATOM 846 O O . ALA A 1 114 ? -11.084 15.188 22.276 1.00 87.81 114 ALA A O 1
ATOM 847 N N . LEU A 1 115 ? -9.659 15.125 24.019 1.00 87.06 115 LEU A N 1
ATOM 848 C CA . LEU A 1 115 ? -8.446 15.294 23.216 1.00 87.06 115 LEU A CA 1
ATOM 849 C C . LEU A 1 115 ? -8.223 14.105 22.273 1.00 87.06 115 LEU A C 1
ATOM 851 O O . LEU A 1 115 ? -8.112 14.307 21.072 1.00 87.06 115 LEU A O 1
ATOM 855 N N . ALA A 1 116 ? -8.258 12.871 22.789 1.00 87.69 116 ALA A N 1
ATOM 856 C CA . ALA A 1 116 ? -8.102 11.663 21.976 1.00 87.69 116 ALA A CA 1
ATOM 857 C C . ALA A 1 116 ? -9.170 11.575 20.876 1.00 87.69 116 ALA A C 1
ATOM 859 O O . ALA A 1 116 ? -8.855 11.263 19.730 1.00 87.69 116 ALA A O 1
ATOM 860 N N . LYS A 1 117 ? -10.421 11.933 21.193 1.00 88.81 117 LYS A N 1
ATOM 861 C CA . LYS A 1 117 ? -11.502 12.014 20.205 1.00 88.81 117 LYS A CA 1
ATOM 862 C C . LYS A 1 117 ? -11.183 13.035 19.108 1.00 88.81 117 LYS A C 1
ATOM 864 O O . LYS A 1 117 ? -11.292 12.696 17.935 1.00 88.81 117 LYS A O 1
ATOM 869 N N . LYS A 1 118 ? -10.778 14.259 19.472 1.00 90.88 118 LYS A N 1
ATOM 870 C CA . LYS A 1 118 ? -10.395 15.303 18.504 1.00 90.88 118 LYS A CA 1
ATOM 871 C C . LYS A 1 118 ? -9.249 14.835 17.609 1.00 90.88 118 LYS A C 1
ATOM 873 O O . LYS A 1 118 ? -9.379 14.923 16.395 1.00 90.88 118 LYS A O 1
ATOM 878 N N . THR A 1 119 ? -8.183 14.285 18.189 1.00 90.69 119 THR A N 1
ATOM 879 C CA . THR A 1 119 ? -7.031 13.771 17.437 1.00 90.69 119 THR A CA 1
ATOM 880 C C . THR A 1 119 ? -7.436 12.648 16.487 1.00 90.69 119 THR A C 1
ATOM 882 O O . THR A 1 119 ? -7.061 12.676 15.323 1.00 90.69 119 THR A O 1
ATOM 885 N N . THR A 1 120 ? -8.258 11.702 16.944 1.00 90.81 120 THR A N 1
ATOM 886 C CA . THR A 1 120 ? -8.721 10.572 16.123 1.00 90.81 120 THR A CA 1
ATOM 887 C C . THR A 1 120 ? -9.466 11.050 14.875 1.00 90.81 120 THR A C 1
ATOM 889 O O . THR A 1 120 ? -9.154 10.623 13.766 1.00 90.81 120 THR A O 1
ATOM 892 N N . TRP A 1 121 ? -10.415 11.979 15.033 1.00 90.25 121 TRP A N 1
ATOM 893 C CA . TRP A 1 121 ? -11.168 12.521 13.898 1.00 90.25 121 TRP A CA 1
ATOM 894 C C . TRP A 1 121 ? -10.341 13.469 13.026 1.00 90.25 121 TRP A C 1
ATOM 896 O O . TRP A 1 121 ? -10.551 13.501 11.817 1.00 90.25 121 TRP A O 1
ATOM 906 N N . ALA A 1 122 ? -9.385 14.199 13.605 1.00 91.69 122 ALA A N 1
ATOM 907 C CA . ALA A 1 122 ? -8.455 15.027 12.842 1.00 91.69 122 ALA A CA 1
ATOM 908 C C . ALA A 1 122 ? -7.563 14.175 11.927 1.00 91.69 122 ALA A C 1
ATOM 910 O O . ALA A 1 122 ? -7.416 14.508 10.755 1.00 91.69 122 ALA A O 1
ATOM 911 N N . VAL A 1 123 ? -7.029 13.055 12.432 1.00 91.12 123 VAL A N 1
ATOM 912 C CA . VAL A 1 123 ? -6.239 12.109 11.627 1.00 91.12 123 VAL A CA 1
ATOM 913 C C . VAL A 1 123 ? -7.099 11.520 10.509 1.00 91.12 123 VAL A C 1
ATOM 915 O O . VAL A 1 123 ? -6.718 11.626 9.349 1.00 91.12 123 VAL A O 1
ATOM 918 N N . ALA A 1 124 ? -8.294 11.007 10.822 1.00 88.62 124 ALA A N 1
ATOM 919 C CA . ALA A 1 124 ? -9.198 10.458 9.808 1.00 88.62 124 ALA A CA 1
ATOM 920 C C . ALA A 1 124 ? -9.561 11.488 8.717 1.00 88.62 124 ALA A C 1
ATOM 922 O O . ALA A 1 124 ? -9.538 11.174 7.526 1.00 88.62 124 ALA A O 1
ATOM 923 N N . GLY A 1 125 ? -9.857 12.731 9.113 1.00 89.31 125 GLY A N 1
ATOM 924 C CA . GLY A 1 125 ? -10.150 13.825 8.185 1.00 89.31 125 GLY A CA 1
ATOM 925 C C . GLY A 1 125 ? -8.951 14.204 7.313 1.00 89.31 125 GLY A C 1
ATOM 926 O O . GLY A 1 125 ? -9.108 14.386 6.106 1.00 89.31 125 GLY A O 1
ATOM 927 N N . ALA A 1 126 ? -7.749 14.265 7.892 1.00 90.31 126 ALA A N 1
ATOM 928 C CA . ALA A 1 126 ? -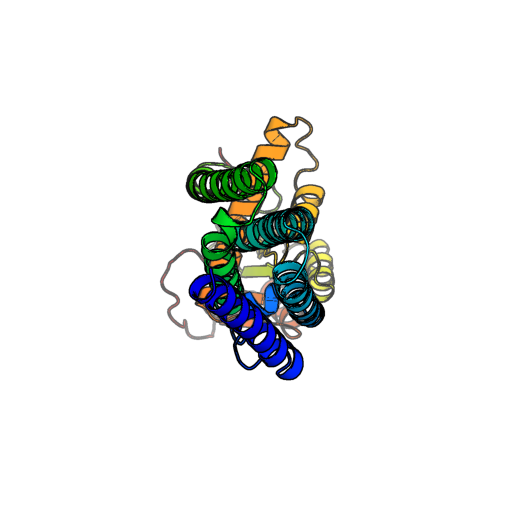6.516 14.527 7.152 1.00 90.31 126 ALA A CA 1
ATOM 929 C C . ALA A 1 126 ? -6.225 13.420 6.129 1.00 90.31 126 ALA A C 1
ATOM 931 O O . ALA A 1 126 ? -5.876 13.720 4.990 1.00 90.31 126 ALA A O 1
ATOM 932 N N . THR A 1 127 ? -6.428 12.155 6.496 1.00 88.62 127 THR A N 1
ATOM 933 C CA . THR A 1 127 ? -6.247 11.011 5.593 1.00 88.62 127 THR A CA 1
ATOM 934 C C . THR A 1 127 ? -7.242 11.023 4.445 1.00 88.62 127 THR A C 1
ATOM 936 O O . THR A 1 127 ? -6.841 10.822 3.301 1.00 88.62 127 THR A O 1
ATOM 939 N N . LEU A 1 128 ? -8.519 11.310 4.719 1.00 88.50 128 LEU A N 1
ATOM 940 C CA . LEU A 1 128 ? -9.527 11.449 3.669 1.00 88.50 128 LEU A CA 1
ATOM 941 C C . LEU A 1 128 ? -9.173 12.598 2.716 1.00 88.50 128 LEU A C 1
ATOM 943 O O . LEU A 1 128 ? -9.206 12.420 1.502 1.00 88.50 128 LEU A O 1
ATOM 947 N N . CYS A 1 129 ? -8.775 13.751 3.259 1.00 90.12 129 CYS A N 1
ATOM 948 C CA . CYS A 1 129 ? -8.332 14.894 2.465 1.00 90.12 129 CYS A CA 1
ATOM 949 C C . CYS A 1 129 ? -7.121 14.534 1.591 1.00 90.12 129 CYS A C 1
ATOM 951 O O . CYS A 1 129 ? -7.133 14.788 0.387 1.00 90.12 129 CYS A O 1
ATOM 953 N N . ALA A 1 130 ? -6.108 13.874 2.158 1.00 87.38 130 ALA A N 1
ATOM 954 C CA . ALA A 1 130 ? -4.931 13.422 1.423 1.00 87.38 130 ALA A CA 1
ATOM 955 C C . ALA A 1 130 ? -5.301 12.429 0.311 1.00 87.38 130 ALA A C 1
ATOM 957 O O . ALA A 1 130 ? -4.860 12.595 -0.818 1.00 87.38 130 ALA A O 1
ATOM 958 N N . ALA A 1 131 ? -6.157 11.443 0.585 1.00 84.94 131 ALA A N 1
ATOM 959 C CA . ALA A 1 131 ? -6.591 10.469 -0.415 1.00 84.94 131 ALA A CA 1
ATOM 960 C C . ALA A 1 131 ? -7.367 11.125 -1.573 1.00 84.94 131 ALA A C 1
ATOM 962 O O . ALA A 1 131 ? -7.106 10.827 -2.739 1.00 84.94 131 ALA A O 1
ATOM 963 N N . VAL A 1 132 ? -8.286 12.044 -1.257 1.00 86.56 132 VAL A N 1
ATOM 964 C CA . VAL A 1 132 ? -9.126 12.741 -2.247 1.00 86.56 132 VAL A CA 1
ATOM 965 C C . VAL A 1 132 ? -8.325 13.742 -3.076 1.00 86.56 132 VAL A C 1
ATOM 967 O O . VAL A 1 132 ? -8.609 13.905 -4.257 1.00 86.56 132 VAL A O 1
ATOM 970 N N . THR A 1 133 ? -7.321 14.399 -2.494 1.00 85.50 133 THR A N 1
ATOM 971 C CA . THR A 1 133 ? -6.478 15.377 -3.205 1.00 85.50 133 THR A CA 1
ATOM 972 C C . THR A 1 133 ? -5.340 14.724 -3.980 1.00 85.50 133 THR A C 1
ATOM 974 O O . THR A 1 133 ? -4.987 15.197 -5.059 1.00 85.50 133 THR A O 1
ATOM 977 N N . PHE A 1 134 ? -4.788 13.616 -3.483 1.00 80.38 134 PHE A N 1
ATOM 978 C CA . PHE A 1 134 ? -3.653 12.947 -4.110 1.00 80.38 134 PHE A CA 1
ATOM 979 C C . PHE A 1 134 ? -4.003 12.360 -5.478 1.00 80.38 134 PHE A C 1
ATOM 981 O O . PHE A 1 134 ? -3.258 12.565 -6.427 1.00 80.38 134 PHE A O 1
ATOM 988 N N . VAL A 1 135 ? -5.135 11.658 -5.607 1.00 71.62 135 VAL A N 1
ATOM 989 C CA . VAL A 1 135 ? -5.544 11.024 -6.875 1.00 71.62 135 VAL A CA 1
ATOM 990 C C . VAL A 1 135 ? -5.655 12.023 -8.041 1.00 71.62 135 VAL A C 1
ATOM 992 O O . VAL A 1 135 ? -5.054 11.760 -9.084 1.00 71.62 135 VAL A O 1
ATOM 995 N N . PRO A 1 136 ? -6.371 13.161 -7.923 1.00 77.25 136 PRO A N 1
ATOM 996 C CA . PRO A 1 136 ? -6.421 14.150 -8.994 1.00 77.25 136 PRO A CA 1
ATOM 997 C C . PRO A 1 136 ? -5.074 14.850 -9.189 1.00 77.25 136 PRO A C 1
ATOM 999 O O . PRO A 1 136 ? -4.668 15.039 -10.331 1.00 77.25 136 PRO A O 1
ATOM 1002 N N . LEU A 1 137 ? -4.340 15.167 -8.114 1.00 75.88 137 LEU A N 1
ATOM 1003 C CA . LEU A 1 137 ? -3.026 15.803 -8.232 1.00 75.88 137 LEU A CA 1
ATOM 1004 C C . LEU A 1 137 ? -2.045 14.914 -9.009 1.00 75.88 137 LEU A C 1
ATOM 1006 O O . LEU A 1 137 ? -1.408 15.386 -9.946 1.00 75.88 137 LEU A O 1
ATOM 1010 N N . ALA A 1 138 ? -1.991 13.620 -8.692 1.00 65.94 138 ALA A N 1
ATOM 1011 C CA . ALA A 1 138 ? -1.152 12.637 -9.372 1.00 65.94 138 ALA A CA 1
ATOM 1012 C C . ALA A 1 138 ? -1.429 12.577 -10.885 1.00 65.94 138 ALA A C 1
ATOM 1014 O O . ALA A 1 138 ? -0.498 12.422 -11.670 1.00 65.94 138 ALA A O 1
ATOM 1015 N N . ARG A 1 139 ? -2.682 12.778 -11.319 1.00 65.50 139 ARG A N 1
ATOM 1016 C CA . ARG A 1 139 ? -3.045 12.820 -12.750 1.00 65.50 139 ARG A CA 1
ATOM 1017 C C . ARG A 1 139 ? -2.579 14.085 -13.478 1.00 65.50 139 ARG A C 1
ATOM 1019 O O . ARG A 1 139 ? -2.574 14.096 -14.701 1.00 65.50 139 ARG A O 1
ATOM 1026 N N . THR 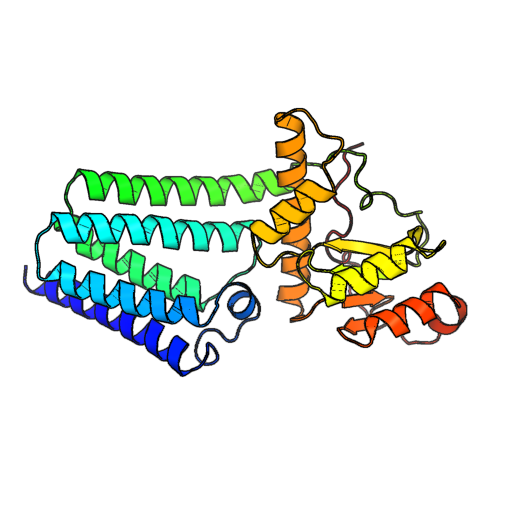A 1 140 ? -2.223 15.141 -12.748 1.00 66.75 140 THR A N 1
ATOM 1027 C CA . THR A 1 140 ? -1.908 16.468 -13.315 1.00 66.75 140 THR A CA 1
ATOM 1028 C C . THR A 1 140 ? -0.429 16.851 -13.236 1.00 66.75 140 THR A C 1
ATOM 1030 O O . THR A 1 140 ? -0.036 17.866 -13.805 1.00 66.75 140 THR A O 1
ATOM 1033 N N . VAL A 1 141 ? 0.401 16.080 -12.526 1.00 62.94 141 VAL A N 1
ATOM 1034 C CA . VAL A 1 141 ? 1.810 16.423 -12.284 1.00 62.94 141 VAL A CA 1
ATOM 1035 C C . VAL A 1 141 ? 2.728 15.656 -13.233 1.00 62.94 141 VAL A C 1
ATOM 1037 O O . VAL A 1 141 ? 2.757 14.429 -13.219 1.00 62.94 141 VAL A O 1
ATOM 1040 N N . CYS A 1 142 ? 3.515 16.397 -14.009 1.00 58.44 142 CYS A N 1
ATOM 1041 C CA . CYS A 1 142 ? 4.631 15.876 -14.798 1.00 58.44 142 CYS A CA 1
ATOM 1042 C C . CYS A 1 142 ? 5.931 15.774 -13.988 1.00 58.44 142 CYS A C 1
ATOM 1044 O O . CYS A 1 142 ? 6.140 16.524 -13.025 1.00 58.44 142 CYS A O 1
ATOM 1046 N N . ALA A 1 143 ? 6.844 14.906 -14.426 1.00 51.91 143 ALA A N 1
ATOM 1047 C CA . ALA A 1 143 ? 8.212 14.831 -13.917 1.00 51.91 143 ALA A CA 1
ATOM 1048 C C . ALA A 1 143 ? 9.159 15.853 -14.545 1.00 51.91 143 ALA A C 1
ATOM 1050 O O . ALA A 1 143 ? 8.863 16.470 -15.565 1.00 51.91 143 ALA A O 1
ATOM 1051 N N . CYS A 1 144 ? 10.342 15.962 -13.923 1.00 53.19 144 CYS A N 1
ATOM 1052 C CA . CYS A 1 144 ? 11.536 16.557 -14.519 1.00 53.19 144 CYS A CA 1
ATOM 1053 C C . CYS A 1 144 ? 11.803 15.897 -15.903 1.00 53.19 144 CYS A C 1
ATOM 1055 O O . CYS A 1 144 ? 11.759 14.671 -16.024 1.00 53.19 144 CYS A O 1
ATOM 1057 N N . SER A 1 145 ? 12.100 16.701 -16.931 1.00 50.41 145 SER A N 1
ATOM 1058 C CA . SER A 1 145 ? 12.284 16.280 -18.337 1.00 50.41 145 SER A CA 1
ATOM 1059 C C . SER A 1 145 ? 13.476 15.332 -18.579 1.00 50.41 145 SER A C 1
ATOM 1061 O O . SER A 1 145 ? 13.559 14.681 -19.620 1.00 50.41 145 SER A O 1
ATOM 1063 N N . GLU A 1 146 ? 14.372 15.193 -17.597 1.00 49.78 146 GLU A N 1
ATOM 1064 C CA . GLU A 1 146 ? 15.597 14.381 -17.651 1.00 49.78 146 GLU A CA 1
ATOM 1065 C C . GLU A 1 146 ? 15.483 13.004 -16.970 1.00 49.78 146 GLU A C 1
ATOM 1067 O O . GLU A 1 146 ? 16.467 12.482 -16.446 1.00 49.78 146 GLU A O 1
ATOM 1072 N N . SER A 1 147 ? 14.304 12.377 -16.940 1.00 45.31 147 SER A N 1
ATOM 1073 C CA . SER A 1 147 ? 14.237 10.996 -16.442 1.00 45.31 147 SER A CA 1
ATOM 1074 C C . SER A 1 147 ? 14.829 10.027 -17.487 1.00 45.31 147 SER A C 1
ATOM 1076 O O . SER A 1 147 ? 14.442 10.086 -18.652 1.00 45.31 147 SER A O 1
ATOM 1078 N N . PRO A 1 148 ? 15.698 9.065 -17.124 1.00 45.25 148 PRO A N 1
ATOM 1079 C CA . PRO A 1 148 ? 16.160 8.027 -18.058 1.00 45.25 148 PRO A CA 1
ATOM 1080 C C . PRO A 1 148 ? 15.022 7.100 -18.531 1.00 45.25 148 PRO A C 1
ATOM 1082 O O . PRO A 1 148 ? 15.227 6.263 -19.403 1.00 45.25 148 PRO A O 1
ATOM 1085 N N . PHE A 1 149 ? 13.820 7.266 -17.975 1.00 45.44 149 PHE A N 1
ATOM 1086 C CA . PHE A 1 149 ? 12.591 6.584 -18.359 1.00 45.44 149 PHE A CA 1
ATOM 1087 C C . PHE A 1 149 ? 11.764 7.344 -19.410 1.00 45.44 149 PHE A C 1
ATOM 1089 O O . PHE A 1 149 ? 10.750 6.822 -19.859 1.00 45.44 149 PHE A O 1
ATOM 1096 N N . SER A 1 150 ? 12.147 8.569 -19.802 1.00 35.19 150 SER A N 1
ATOM 1097 C CA . SER A 1 150 ? 11.363 9.413 -20.726 1.00 35.19 150 SER A CA 1
ATOM 1098 C C . SER A 1 150 ? 11.842 9.385 -22.178 1.00 35.19 150 SER A C 1
ATOM 1100 O O . SER A 1 150 ? 11.182 9.962 -23.038 1.00 35.19 150 SER A O 1
ATOM 1102 N N . ARG A 1 151 ? 12.964 8.726 -22.493 1.00 40.88 151 ARG A N 1
ATOM 1103 C CA . ARG A 1 151 ? 13.514 8.709 -23.857 1.00 40.88 151 ARG A CA 1
ATOM 1104 C C . ARG A 1 151 ? 13.405 7.324 -24.468 1.00 40.88 151 ARG A C 1
ATOM 1106 O O . ARG A 1 151 ? 14.215 6.451 -24.181 1.00 40.88 151 ARG A O 1
ATOM 1113 N N . VAL A 1 152 ? 12.422 7.147 -25.344 1.00 44.94 152 VAL A N 1
ATOM 1114 C CA . VAL A 1 152 ? 12.358 5.996 -26.247 1.00 44.94 152 VAL A CA 1
ATOM 1115 C C . VAL A 1 152 ? 12.252 6.546 -27.661 1.00 44.94 152 VAL A C 1
ATOM 1117 O O . VAL A 1 152 ? 11.380 7.366 -27.938 1.00 44.94 152 VAL A O 1
ATOM 1120 N N . SER A 1 153 ? 13.171 6.119 -28.529 1.00 41.06 153 SER A N 1
ATOM 1121 C CA . SER A 1 153 ? 13.088 6.345 -29.976 1.00 41.06 153 SER A CA 1
ATOM 1122 C C . SER A 1 153 ? 11.747 5.812 -30.483 1.00 41.06 153 SER A C 1
ATOM 1124 O O . SER A 1 153 ? 11.321 4.748 -30.039 1.00 41.06 153 SER A O 1
ATOM 1126 N N . GLY A 1 154 ? 11.070 6.539 -31.371 1.00 38.47 154 GLY A N 1
ATOM 1127 C CA . GLY A 1 154 ? 9.724 6.230 -31.871 1.00 38.47 154 GLY A CA 1
ATOM 1128 C C . GLY A 1 154 ? 9.598 4.974 -32.743 1.00 38.47 154 GLY A C 1
ATOM 1129 O O . GLY A 1 154 ? 8.745 4.961 -33.618 1.00 38.47 154 GLY A O 1
ATOM 1130 N N . ASP A 1 155 ? 10.424 3.949 -32.532 1.00 45.47 155 ASP A N 1
ATOM 1131 C CA . ASP A 1 155 ? 10.327 2.677 -33.246 1.00 45.47 155 ASP A CA 1
ATOM 1132 C C . ASP A 1 155 ? 9.347 1.720 -32.553 1.00 45.47 155 ASP A C 1
ATOM 1134 O O . ASP A 1 155 ? 9.433 1.454 -31.349 1.00 45.47 155 ASP A O 1
ATOM 1138 N N . ASP A 1 156 ? 8.452 1.154 -33.360 1.00 47.91 156 ASP A N 1
ATOM 1139 C CA . ASP A 1 156 ? 7.331 0.260 -33.033 1.00 47.91 156 ASP A CA 1
ATOM 1140 C C . ASP A 1 156 ? 7.723 -1.124 -32.446 1.00 47.91 156 ASP A C 1
ATOM 1142 O O . ASP A 1 156 ? 6.931 -2.067 -32.452 1.00 47.91 156 ASP A O 1
ATOM 1146 N N . GLN A 1 157 ? 8.933 -1.271 -31.893 1.00 53.16 157 GLN A N 1
ATOM 1147 C CA . GLN A 1 157 ? 9.445 -2.498 -31.256 1.00 53.16 157 GLN A CA 1
ATOM 1148 C C . GLN A 1 157 ? 9.759 -2.297 -29.764 1.00 53.16 157 GLN A C 1
ATOM 1150 O O . GLN A 1 157 ? 10.821 -2.680 -29.268 1.00 53.16 157 GLN A O 1
ATOM 1155 N N . ALA A 1 158 ? 8.859 -1.643 -29.029 1.00 63.12 158 ALA A N 1
ATOM 1156 C CA . ALA A 1 158 ? 9.068 -1.364 -27.613 1.00 63.12 158 ALA A CA 1
ATOM 1157 C C . ALA A 1 158 ? 8.938 -2.644 -26.763 1.00 63.12 158 ALA A C 1
ATOM 1159 O O . ALA A 1 158 ? 7.844 -3.181 -26.579 1.00 63.12 158 ALA A O 1
ATOM 1160 N N . LEU A 1 159 ? 10.056 -3.115 -26.205 1.00 74.44 159 LEU A N 1
ATOM 1161 C CA . LEU A 1 159 ? 10.065 -4.129 -25.151 1.00 74.44 159 LEU A CA 1
ATOM 1162 C C . LEU A 1 159 ? 9.842 -3.434 -23.806 1.00 74.44 159 LEU A C 1
ATOM 1164 O O . LEU A 1 159 ? 10.580 -2.515 -23.464 1.00 74.44 159 LEU A O 1
ATOM 1168 N N . TYR A 1 160 ? 8.845 -3.856 -23.036 1.00 77.00 160 TYR A N 1
ATOM 1169 C CA . TYR A 1 160 ? 8.518 -3.259 -21.740 1.00 77.00 160 TYR A CA 1
ATOM 1170 C C . TYR A 1 160 ? 9.046 -4.144 -20.614 1.00 77.00 160 TYR A C 1
ATOM 1172 O O . TYR A 1 160 ? 8.680 -5.314 -20.551 1.00 77.00 160 TYR A O 1
ATOM 1180 N N . LEU A 1 161 ? 9.887 -3.607 -19.731 1.00 82.06 161 LEU A N 1
ATOM 1181 C CA . LEU A 1 161 ? 10.431 -4.305 -18.567 1.00 82.06 161 LEU A CA 1
ATOM 1182 C C . LEU A 1 161 ? 9.878 -3.685 -17.283 1.00 82.06 161 LEU A C 1
ATOM 1184 O O . LEU A 1 161 ? 10.253 -2.574 -16.913 1.00 82.06 161 LEU A O 1
ATOM 1188 N N . PHE A 1 162 ? 9.038 -4.434 -16.583 1.00 84.19 162 PHE A N 1
ATOM 1189 C CA . PHE A 1 162 ? 8.534 -4.110 -15.258 1.00 84.19 162 PHE A CA 1
ATOM 1190 C C . PHE A 1 162 ? 9.498 -4.615 -14.186 1.00 84.19 162 PHE A C 1
ATOM 1192 O O . PHE A 1 162 ? 9.972 -5.755 -14.249 1.00 84.19 162 PHE A O 1
ATOM 1199 N N . PHE A 1 163 ? 9.801 -3.764 -13.209 1.00 85.12 163 PHE A N 1
ATOM 1200 C CA . PHE A 1 163 ? 10.773 -4.073 -12.164 1.00 85.12 163 PHE A CA 1
ATOM 1201 C C . PHE A 1 163 ? 10.450 -3.357 -10.850 1.00 85.12 163 PHE A C 1
ATOM 1203 O O . PHE A 1 163 ? 9.895 -2.260 -10.849 1.00 85.12 163 PHE A O 1
ATOM 1210 N N . GLU A 1 164 ? 10.867 -3.948 -9.729 1.00 85.25 164 GLU A N 1
ATOM 1211 C CA . GLU A 1 164 ? 10.843 -3.297 -8.417 1.00 85.25 164 GLU A CA 1
ATOM 1212 C C . GLU A 1 164 ? 12.277 -2.909 -8.001 1.00 85.25 164 GLU A C 1
ATOM 1214 O O . GLU A 1 164 ? 13.177 -3.751 -8.072 1.00 85.25 164 GLU A O 1
ATOM 1219 N N . PRO A 1 165 ? 12.521 -1.675 -7.515 1.00 75.62 165 PRO A N 1
ATOM 1220 C CA . PRO A 1 165 ? 13.859 -1.201 -7.152 1.00 75.62 165 PRO A CA 1
ATOM 1221 C C . PRO A 1 165 ? 14.465 -1.865 -5.909 1.00 75.62 165 PRO A C 1
ATOM 1223 O O . PRO A 1 165 ? 15.620 -1.606 -5.610 1.00 75.62 165 PRO A O 1
ATOM 1226 N N . THR A 1 166 ? 13.708 -2.661 -5.151 1.00 79.56 166 THR A N 1
ATOM 1227 C CA . THR A 1 166 ? 14.224 -3.427 -4.001 1.00 79.56 166 THR A CA 1
ATOM 1228 C C . THR A 1 166 ? 14.363 -4.920 -4.295 1.00 79.56 166 THR A C 1
ATOM 1230 O O . THR A 1 166 ? 14.749 -5.686 -3.413 1.00 79.56 166 THR A O 1
ATOM 1233 N N . CYS A 1 167 ? 14.071 -5.345 -5.526 1.00 81.25 167 CYS A N 1
ATOM 1234 C CA . CYS A 1 167 ? 14.161 -6.736 -5.933 1.00 81.25 167 CYS A CA 1
ATOM 1235 C C . CYS A 1 167 ? 15.574 -7.064 -6.436 1.00 81.25 167 CYS A C 1
ATOM 1237 O O . CYS A 1 167 ? 16.033 -6.541 -7.451 1.00 81.25 167 CYS A O 1
ATOM 1239 N N . GLU A 1 168 ? 16.247 -8.004 -5.769 1.00 80.75 168 GLU A N 1
ATOM 1240 C CA . GLU A 1 168 ? 17.597 -8.459 -6.142 1.00 80.75 168 GLU A CA 1
ATOM 1241 C C . GLU A 1 168 ? 17.663 -9.009 -7.575 1.00 80.75 168 GLU A C 1
ATOM 1243 O O . GLU A 1 168 ? 18.587 -8.700 -8.327 1.00 80.75 168 GLU A O 1
ATOM 1248 N N . HIS A 1 169 ? 16.642 -9.766 -7.995 1.00 79.94 169 HIS A N 1
ATOM 1249 C CA . HIS A 1 169 ? 16.575 -10.301 -9.357 1.00 79.94 169 HIS A CA 1
ATOM 1250 C C . HIS A 1 169 ? 16.410 -9.177 -10.389 1.00 79.94 169 HIS A C 1
ATOM 1252 O O . HIS A 1 169 ? 17.022 -9.232 -11.455 1.00 79.94 169 HIS A O 1
ATOM 1258 N N . CYS A 1 170 ? 15.657 -8.123 -10.059 1.00 80.62 170 CYS A N 1
ATOM 1259 C CA . CYS A 1 170 ? 15.520 -6.949 -10.919 1.00 80.62 170 CYS A CA 1
ATOM 1260 C C . CYS A 1 170 ? 16.851 -6.207 -11.091 1.00 80.62 170 CYS A C 1
ATOM 1262 O O . CYS A 1 170 ? 17.178 -5.816 -12.210 1.00 80.62 170 CYS A O 1
ATOM 1264 N N . HIS A 1 171 ? 17.652 -6.064 -10.030 1.00 82.19 171 HIS A N 1
ATOM 1265 C CA . HIS A 1 171 ? 18.963 -5.413 -10.121 1.00 82.19 171 HIS A CA 1
ATOM 1266 C C . HIS A 1 171 ? 19.901 -6.110 -11.108 1.00 82.19 171 HIS A C 1
ATOM 1268 O O . HIS A 1 171 ? 20.530 -5.432 -11.916 1.00 82.19 171 HIS A O 1
ATOM 1274 N N . SER A 1 172 ? 19.937 -7.445 -11.107 1.00 81.88 172 SER A N 1
ATOM 1275 C CA . SER A 1 172 ? 20.778 -8.201 -12.048 1.00 81.88 172 SER A CA 1
ATOM 1276 C C . SER A 1 172 ? 20.404 -7.957 -13.519 1.00 81.88 172 SER A C 1
ATOM 1278 O O . SER A 1 172 ? 21.278 -7.843 -14.379 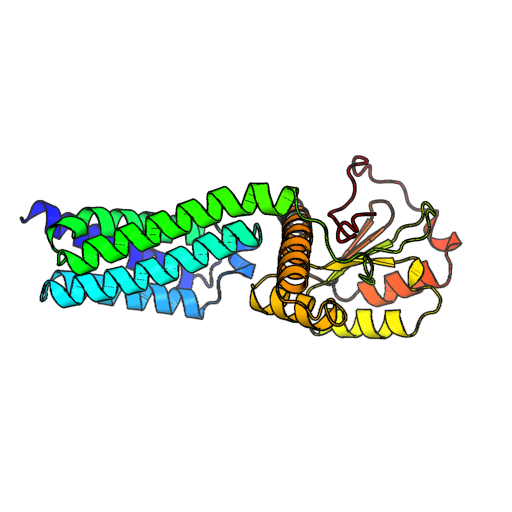1.00 81.88 172 SER A O 1
ATOM 1280 N N . VAL A 1 173 ? 19.105 -7.813 -13.812 1.00 81.31 173 VAL A N 1
ATOM 1281 C CA . VAL A 1 173 ? 18.597 -7.522 -15.162 1.00 81.31 173 VAL A CA 1
ATOM 1282 C C . VAL A 1 173 ? 18.902 -6.080 -15.563 1.00 81.31 173 VAL A C 1
ATOM 1284 O O . VAL A 1 173 ? 19.301 -5.827 -16.698 1.00 81.31 173 VAL A O 1
ATOM 1287 N N . LEU A 1 174 ? 18.752 -5.131 -14.637 1.00 81.19 174 LEU A N 1
ATOM 1288 C CA . LEU A 1 174 ? 19.073 -3.727 -14.890 1.00 81.19 174 LEU A CA 1
ATOM 1289 C C . LEU A 1 174 ? 20.572 -3.526 -15.138 1.00 81.19 174 LEU A C 1
ATOM 1291 O O . LEU A 1 174 ? 20.936 -2.858 -16.101 1.00 81.19 174 LEU A O 1
ATOM 1295 N N . GLU A 1 175 ? 21.438 -4.155 -14.342 1.00 82.12 175 GLU A N 1
ATOM 1296 C CA . GLU A 1 175 ? 22.893 -4.091 -14.530 1.00 82.12 175 GLU A CA 1
ATOM 1297 C C . GLU A 1 175 ? 23.317 -4.716 -15.870 1.00 82.12 175 GLU A C 1
ATOM 1299 O O . GLU A 1 175 ? 24.222 -4.224 -16.547 1.00 82.12 175 GLU A O 1
ATOM 1304 N N . MET A 1 176 ? 22.639 -5.790 -16.290 1.00 81.38 176 MET A N 1
ATOM 1305 C CA . MET A 1 176 ? 22.830 -6.371 -17.618 1.00 81.38 176 MET A CA 1
ATOM 1306 C C . MET A 1 176 ? 22.454 -5.372 -18.719 1.00 81.38 176 MET A C 1
ATOM 1308 O O . MET A 1 176 ? 23.242 -5.171 -19.642 1.00 81.38 176 MET A O 1
ATOM 1312 N N . LEU A 1 177 ? 21.292 -4.719 -18.613 1.00 79.25 177 LEU A N 1
ATOM 1313 C CA . LEU A 1 177 ? 20.832 -3.720 -19.582 1.00 79.25 177 LEU A CA 1
ATOM 1314 C C . LEU A 1 177 ? 21.743 -2.497 -19.667 1.00 79.25 177 LEU A C 1
ATOM 1316 O O . LEU A 1 177 ? 21.935 -1.963 -20.757 1.00 79.25 177 LEU A O 1
ATOM 1320 N N . GLU A 1 178 ? 22.325 -2.057 -18.552 1.00 77.62 178 GLU A N 1
ATOM 1321 C CA . GLU A 1 178 ? 23.281 -0.943 -18.543 1.00 77.62 178 GLU A CA 1
ATOM 1322 C C . GLU A 1 178 ? 24.534 -1.226 -19.378 1.00 77.62 178 GLU A C 1
ATOM 1324 O O . GLU A 1 178 ? 25.128 -0.295 -19.919 1.00 77.62 178 GLU A O 1
ATOM 1329 N N . LYS A 1 179 ? 24.905 -2.501 -19.528 1.00 79.94 179 LYS A N 1
ATOM 1330 C CA . LYS A 1 179 ? 26.069 -2.944 -20.308 1.00 79.94 179 LYS A CA 1
ATOM 1331 C C . LYS A 1 179 ? 25.744 -3.202 -21.786 1.00 79.94 179 LYS A C 1
ATOM 1333 O O . LYS A 1 179 ? 26.642 -3.573 -22.539 1.00 79.94 179 LYS A O 1
ATOM 1338 N N . MET A 1 180 ? 24.489 -3.041 -22.216 1.00 74.88 180 MET A N 1
ATOM 1339 C CA . MET A 1 180 ? 24.049 -3.316 -23.589 1.00 74.88 180 MET A CA 1
ATOM 1340 C C . MET A 1 180 ? 23.842 -2.027 -24.392 1.00 74.88 180 MET A C 1
ATOM 1342 O O . MET A 1 180 ? 23.091 -1.145 -23.985 1.00 74.88 180 MET A O 1
ATOM 1346 N N . GLU A 1 181 ? 24.408 -1.958 -25.600 1.00 68.25 181 GLU A N 1
ATOM 1347 C CA . GLU A 1 181 ? 24.184 -0.834 -26.532 1.00 68.25 181 GLU A CA 1
ATOM 1348 C C . GLU A 1 181 ? 22.704 -0.691 -26.934 1.00 68.25 181 GLU A C 1
ATOM 1350 O O . GLU A 1 181 ? 22.202 0.411 -27.147 1.00 68.25 181 GLU A O 1
ATOM 1355 N N . ALA A 1 182 ? 21.965 -1.805 -26.955 1.00 66.75 182 ALA A N 1
ATOM 1356 C CA . ALA A 1 182 ? 20.546 -1.859 -27.304 1.00 66.75 182 ALA A CA 1
ATOM 1357 C C . ALA A 1 182 ? 19.589 -1.412 -26.175 1.00 66.75 182 ALA A C 1
ATOM 1359 O O . ALA A 1 182 ? 18.373 -1.544 -26.329 1.00 66.75 182 ALA A O 1
ATOM 1360 N N . ARG A 1 183 ? 20.094 -0.870 -25.053 1.00 66.50 183 ARG A N 1
ATOM 1361 C CA . ARG A 1 183 ? 19.287 -0.423 -23.897 1.00 66.50 183 ARG A CA 1
ATOM 1362 C C . ARG A 1 183 ? 18.132 0.505 -24.283 1.00 66.50 183 ARG A C 1
ATOM 1364 O O . ARG A 1 183 ? 17.052 0.403 -23.713 1.00 66.50 183 ARG A O 1
ATOM 1371 N N . ASN A 1 184 ? 18.339 1.369 -25.276 1.00 64.12 184 ASN A N 1
ATOM 1372 C CA . ASN A 1 184 ? 17.347 2.355 -25.722 1.00 64.12 184 ASN A CA 1
ATOM 1373 C C . ASN A 1 184 ? 16.091 1.734 -26.370 1.00 64.12 184 ASN A C 1
ATOM 1375 O O . ASN A 1 184 ? 15.133 2.452 -26.645 1.00 64.12 184 ASN A O 1
ATOM 1379 N N . ARG A 1 185 ? 16.082 0.414 -26.613 1.00 68.62 185 ARG A N 1
ATOM 1380 C CA . ARG A 1 185 ? 14.929 -0.347 -27.131 1.00 68.62 185 ARG A CA 1
ATOM 1381 C C . ARG A 1 185 ? 14.019 -0.886 -26.019 1.00 68.62 185 ARG A C 1
ATOM 1383 O O . ARG A 1 185 ? 12.950 -1.420 -26.306 1.00 68.62 185 ARG A O 1
ATOM 1390 N N . VAL A 1 186 ? 14.436 -0.758 -24.756 1.00 73.00 186 VAL A N 1
ATOM 1391 C CA . VAL A 1 186 ? 13.698 -1.260 -23.593 1.00 73.00 186 VAL A CA 1
ATOM 1392 C C . VAL A 1 186 ? 13.069 -0.103 -22.828 1.00 73.00 186 VAL A C 1
ATOM 1394 O O . VAL A 1 186 ? 13.759 0.786 -22.331 1.00 73.00 186 VAL A O 1
ATOM 1397 N N . ARG A 1 187 ? 11.746 -0.141 -22.685 1.00 75.00 187 ARG A N 1
ATOM 1398 C CA . ARG A 1 187 ? 10.986 0.757 -21.816 1.00 75.00 187 ARG A CA 1
ATOM 1399 C C . ARG A 1 187 ? 10.987 0.196 -20.402 1.00 75.00 187 ARG A C 1
ATOM 1401 O O . ARG A 1 187 ? 10.500 -0.906 -20.175 1.00 75.00 187 ARG A O 1
ATOM 1408 N N . LEU A 1 188 ? 11.530 0.948 -19.455 1.00 76.31 188 LEU A N 1
ATOM 1409 C CA . LEU A 1 188 ? 11.608 0.540 -18.055 1.00 76.31 188 LEU A CA 1
ATOM 1410 C C . LEU A 1 188 ? 10.369 1.039 -17.304 1.00 76.31 188 LEU A C 1
ATOM 1412 O O . LEU A 1 188 ? 10.132 2.238 -17.219 1.00 76.31 188 LEU A O 1
ATOM 1416 N N . CYS A 1 189 ? 9.593 0.119 -16.748 1.00 78.06 189 CYS A N 1
ATOM 1417 C CA . CYS A 1 189 ? 8.316 0.374 -16.091 1.00 78.06 189 CYS A CA 1
ATOM 1418 C C . CYS A 1 189 ? 8.477 0.122 -14.584 1.00 78.06 189 CYS A C 1
ATOM 1420 O O . CYS A 1 189 ? 8.404 -1.024 -14.140 1.00 78.06 189 CYS A O 1
ATOM 1422 N N . PRO A 1 190 ? 8.759 1.150 -13.769 1.00 80.00 190 PRO A N 1
ATOM 1423 C CA . PRO A 1 190 ? 8.991 0.917 -12.356 1.00 80.00 190 PRO A CA 1
ATOM 1424 C C . PRO A 1 190 ? 7.688 0.591 -11.624 1.00 80.00 190 PRO A C 1
ATOM 1426 O O . PRO A 1 190 ? 6.667 1.260 -11.805 1.00 80.00 190 PRO A O 1
ATOM 1429 N N . GLU A 1 191 ? 7.771 -0.390 -10.738 1.00 83.19 191 GLU A N 1
ATOM 1430 C CA . GLU A 1 191 ? 6.748 -0.768 -9.768 1.00 83.19 191 GLU A CA 1
ATOM 1431 C C . GLU A 1 191 ? 7.276 -0.597 -8.350 1.00 83.19 191 GLU A C 1
ATOM 1433 O O . GLU A 1 191 ? 8.485 -0.530 -8.109 1.00 83.19 191 GLU A O 1
ATOM 1438 N N . ALA A 1 192 ? 6.367 -0.514 -7.384 1.00 86.06 192 ALA A N 1
ATOM 1439 C CA . ALA A 1 192 ? 6.762 -0.447 -5.986 1.00 86.06 192 ALA A CA 1
ATOM 1440 C C . ALA A 1 192 ? 5.686 -1.026 -5.080 1.00 86.06 192 ALA A C 1
ATOM 1442 O O . ALA A 1 192 ? 4.535 -0.584 -5.098 1.00 86.06 192 ALA A O 1
ATOM 1443 N N . TRP A 1 193 ? 6.093 -1.941 -4.205 1.00 84.44 193 TRP A N 1
ATOM 1444 C CA . TRP A 1 193 ? 5.210 -2.531 -3.198 1.00 84.44 193 TRP A CA 1
ATOM 1445 C C . TRP A 1 193 ? 5.268 -1.806 -1.852 1.00 84.44 193 TRP A C 1
ATOM 1447 O O . TRP A 1 193 ? 4.548 -2.141 -0.913 1.00 84.44 193 TRP A O 1
ATOM 1457 N N . SER A 1 194 ? 6.102 -0.769 -1.752 1.00 84.69 194 SER A N 1
ATOM 1458 C CA . SER A 1 194 ? 6.217 0.065 -0.563 1.00 84.69 194 SER A CA 1
ATOM 1459 C C . SER A 1 194 ? 6.595 1.507 -0.904 1.00 84.69 194 SER A C 1
ATOM 1461 O O . SER A 1 194 ? 7.238 1.783 -1.918 1.00 84.69 194 SER A O 1
ATOM 1463 N N . LEU A 1 195 ? 6.259 2.443 -0.009 1.00 85.19 195 LEU A N 1
ATOM 1464 C CA . LEU A 1 195 ? 6.717 3.835 -0.116 1.00 85.19 195 LEU A CA 1
ATOM 1465 C C . LEU A 1 195 ? 8.246 3.955 0.002 1.00 85.19 195 LEU A C 1
ATOM 1467 O O . LEU A 1 195 ? 8.829 4.896 -0.531 1.00 85.19 195 LEU A O 1
ATOM 1471 N N . ALA A 1 196 ? 8.907 3.002 0.666 1.00 86.00 196 ALA A N 1
ATOM 1472 C CA . ALA A 1 196 ? 10.365 2.956 0.732 1.00 86.00 196 ALA A CA 1
ATOM 1473 C C . ALA A 1 196 ? 10.975 2.641 -0.644 1.00 86.00 196 ALA A C 1
ATOM 1475 O O . ALA A 1 196 ? 11.928 3.305 -1.046 1.00 86.00 196 ALA A O 1
ATOM 1476 N N . SER A 1 197 ? 10.381 1.703 -1.388 1.00 85.19 197 SER A N 1
ATOM 1477 C CA . SER A 1 197 ? 10.782 1.363 -2.759 1.00 85.19 197 SER A CA 1
ATOM 1478 C C . SER A 1 197 ? 10.576 2.559 -3.703 1.00 85.19 197 SER A C 1
ATOM 1480 O O . SER A 1 197 ? 11.460 2.883 -4.493 1.00 85.19 197 SER A O 1
ATOM 1482 N N . VAL A 1 198 ? 9.479 3.314 -3.546 1.00 85.75 198 VAL A N 1
ATOM 1483 C CA . VAL A 1 198 ? 9.290 4.593 -4.263 1.00 85.75 198 VAL A CA 1
ATOM 1484 C C . VAL A 1 198 ? 10.384 5.597 -3.911 1.00 85.75 198 VAL A C 1
ATOM 1486 O O . VAL A 1 198 ? 10.928 6.258 -4.790 1.00 85.75 198 VAL A O 1
ATOM 1489 N N . TRP A 1 199 ? 10.718 5.741 -2.629 1.00 85.75 199 TRP A N 1
ATOM 1490 C CA . TRP A 1 199 ? 11.743 6.693 -2.206 1.00 85.75 199 TRP A CA 1
ATOM 1491 C C . TRP A 1 199 ? 13.134 6.331 -2.737 1.00 85.75 199 TRP A C 1
ATOM 1493 O O . TRP A 1 199 ? 13.901 7.227 -3.090 1.00 85.75 199 TRP A O 1
ATOM 1503 N N . ALA A 1 200 ? 13.454 5.036 -2.820 1.00 83.19 200 ALA A N 1
ATOM 1504 C CA . ALA A 1 200 ? 14.663 4.557 -3.485 1.00 83.19 200 ALA A CA 1
ATOM 1505 C C . ALA A 1 200 ? 14.673 4.989 -4.959 1.00 83.19 200 ALA A C 1
ATOM 1507 O O . ALA A 1 200 ? 15.609 5.655 -5.396 1.00 83.19 200 ALA A O 1
ATOM 1508 N N . LEU A 1 201 ? 13.567 4.756 -5.672 1.00 80.50 201 LEU A N 1
ATOM 1509 C CA . LEU A 1 201 ? 13.413 5.163 -7.066 1.00 80.50 201 LEU A CA 1
ATOM 1510 C C . LEU A 1 201 ? 13.600 6.679 -7.254 1.00 80.50 201 LEU A C 1
ATOM 1512 O O . LEU A 1 201 ? 14.361 7.106 -8.116 1.00 80.50 201 LEU A O 1
ATOM 1516 N N . VAL A 1 202 ? 12.982 7.502 -6.406 1.00 80.38 202 VAL A N 1
ATOM 1517 C CA . VAL A 1 202 ? 13.139 8.967 -6.432 1.00 80.38 202 VAL A CA 1
ATOM 1518 C C . VAL A 1 202 ? 14.587 9.381 -6.175 1.00 80.38 202 VAL A C 1
ATOM 1520 O O . VAL A 1 202 ? 15.098 10.272 -6.849 1.00 80.38 202 VAL A O 1
ATOM 1523 N N . ARG A 1 203 ? 15.276 8.745 -5.224 1.00 82.00 203 ARG A N 1
ATOM 1524 C CA . ARG A 1 203 ? 16.684 9.047 -4.923 1.00 82.00 203 ARG A CA 1
ATOM 1525 C C . ARG A 1 203 ? 17.597 8.751 -6.109 1.00 82.00 203 ARG A C 1
ATOM 1527 O O . ARG A 1 203 ? 18.521 9.522 -6.372 1.00 82.00 203 ARG A O 1
ATOM 1534 N N . ASP A 1 204 ? 17.331 7.661 -6.814 1.00 75.25 204 ASP A N 1
ATOM 1535 C CA . ASP A 1 204 ? 18.155 7.236 -7.940 1.00 75.25 204 ASP A CA 1
ATOM 1536 C C . ASP A 1 204 ? 17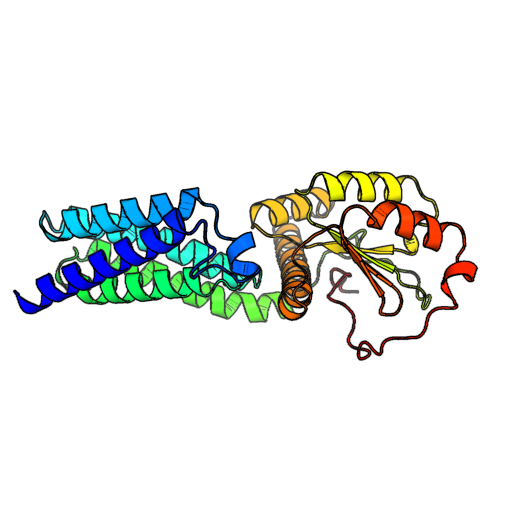.904 8.074 -9.196 1.00 75.25 204 ASP A C 1
ATOM 1538 O O . ASP A 1 204 ? 18.851 8.356 -9.930 1.00 75.25 204 ASP A O 1
ATOM 1542 N N . HIS A 1 205 ? 16.672 8.552 -9.392 1.00 69.94 205 HIS A N 1
ATOM 1543 C CA . HIS A 1 205 ? 16.253 9.207 -10.636 1.00 69.94 205 HIS A CA 1
ATOM 1544 C C . HIS A 1 205 ? 16.180 10.733 -10.551 1.00 69.94 205 HIS A C 1
ATOM 1546 O O . HIS A 1 205 ? 16.427 11.414 -11.540 1.00 69.94 205 HIS A O 1
ATOM 1552 N N . CYS A 1 206 ? 15.905 11.308 -9.382 1.00 72.81 206 CYS A N 1
ATOM 1553 C CA . CYS A 1 206 ? 15.742 12.755 -9.217 1.00 72.81 206 CYS A CA 1
ATOM 1554 C C . CYS A 1 206 ? 17.054 13.455 -8.810 1.00 72.81 206 CYS A C 1
ATOM 1556 O O . CYS A 1 206 ? 17.022 14.455 -8.087 1.00 72.81 206 CYS A O 1
ATOM 1558 N N . ARG A 1 207 ? 18.217 12.934 -9.235 1.00 69.44 207 ARG A N 1
ATOM 1559 C CA . ARG A 1 207 ? 19.546 13.427 -8.812 1.00 69.44 207 ARG A CA 1
ATOM 1560 C C . ARG A 1 207 ? 19.808 14.881 -9.219 1.00 69.44 207 ARG A C 1
ATOM 1562 O O . ARG A 1 207 ? 20.478 15.598 -8.480 1.00 69.44 207 ARG A O 1
ATOM 1569 N N . THR A 1 208 ? 19.255 15.321 -10.349 1.00 65.75 208 THR A N 1
ATOM 1570 C CA . THR A 1 208 ? 19.424 16.683 -10.884 1.00 65.75 208 THR A CA 1
ATOM 1571 C C . THR A 1 208 ? 18.405 17.687 -10.330 1.00 65.75 208 THR A C 1
ATOM 1573 O O . THR A 1 208 ? 18.648 18.892 -10.367 1.00 65.75 208 THR A O 1
ATOM 1576 N N . CYS A 1 209 ? 17.302 17.227 -9.726 1.00 69.25 209 CYS A N 1
ATOM 1577 C CA . CYS A 1 209 ? 16.280 18.099 -9.142 1.00 69.25 209 CYS A CA 1
ATOM 1578 C C . CYS A 1 209 ? 16.728 18.501 -7.707 1.00 69.25 209 CYS A C 1
ATOM 1580 O O . CYS A 1 209 ? 16.504 17.789 -6.722 1.00 69.25 209 CYS A O 1
ATOM 1582 N N . THR A 1 210 ? 17.444 19.626 -7.575 1.00 71.75 210 THR A N 1
ATOM 1583 C CA . THR A 1 210 ? 18.029 20.095 -6.296 1.00 71.75 210 THR A CA 1
ATOM 1584 C C . THR A 1 210 ? 17.063 20.932 -5.455 1.00 71.75 210 THR A C 1
ATOM 1586 O O . THR A 1 210 ? 17.076 20.831 -4.226 1.00 71.75 210 THR A O 1
ATOM 1589 N N . ALA A 1 211 ? 16.186 21.711 -6.094 1.00 79.56 211 ALA A N 1
ATOM 1590 C CA . ALA A 1 211 ? 15.170 22.503 -5.411 1.00 79.56 211 ALA A CA 1
ATOM 1591 C C . ALA A 1 211 ? 14.043 21.618 -4.851 1.00 79.56 211 ALA A C 1
ATOM 1593 O O . ALA A 1 211 ? 13.591 20.665 -5.489 1.00 79.56 211 ALA A O 1
ATOM 1594 N N . TRP A 1 212 ? 13.530 21.966 -3.665 1.00 80.00 212 TRP A N 1
ATOM 1595 C CA . TRP A 1 212 ? 12.467 21.198 -2.999 1.00 80.00 212 TRP A CA 1
ATOM 1596 C C . TRP A 1 212 ? 11.206 21.043 -3.859 1.00 80.00 212 TRP A C 1
ATOM 1598 O O . TRP A 1 212 ? 10.627 19.961 -3.923 1.00 80.00 212 TRP A O 1
ATOM 1608 N N . LYS A 1 213 ? 10.805 22.107 -4.565 1.00 79.38 213 LYS A N 1
ATOM 1609 C CA . LYS A 1 213 ? 9.638 22.100 -5.458 1.00 79.38 213 LYS A CA 1
ATOM 1610 C C . LYS A 1 213 ? 9.777 21.063 -6.576 1.00 79.38 213 LYS A C 1
ATOM 1612 O O . LYS A 1 213 ? 8.814 20.364 -6.881 1.00 79.38 213 LYS A O 1
ATOM 1617 N N . ASP A 1 214 ? 10.971 20.929 -7.143 1.00 76.12 214 ASP A N 1
ATOM 1618 C CA . ASP A 1 214 ? 11.225 20.001 -8.245 1.00 76.12 214 ASP A CA 1
ATOM 1619 C C . ASP A 1 214 ? 11.400 18.568 -7.741 1.00 76.12 214 ASP A C 1
ATOM 1621 O O . ASP A 1 214 ? 10.897 17.637 -8.366 1.00 76.12 214 ASP A O 1
ATOM 1625 N N . ARG A 1 215 ? 11.969 18.375 -6.542 1.00 78.12 215 ARG A N 1
ATOM 1626 C CA . ARG A 1 215 ? 11.939 17.070 -5.856 1.00 78.12 215 ARG A CA 1
ATOM 1627 C C . ARG A 1 215 ? 10.520 16.603 -5.561 1.00 78.12 215 ARG A C 1
ATOM 1629 O O . ARG A 1 215 ? 10.213 15.435 -5.780 1.00 78.12 215 ARG A O 1
ATOM 1636 N N . ALA A 1 216 ? 9.652 17.499 -5.092 1.00 80.56 216 ALA A N 1
ATOM 1637 C CA . ALA A 1 216 ? 8.254 17.180 -4.822 1.00 80.56 216 ALA A CA 1
ATOM 1638 C C . ALA A 1 216 ? 7.504 16.796 -6.108 1.00 80.56 216 ALA A C 1
ATOM 1640 O O . ALA A 1 216 ? 6.785 15.799 -6.115 1.00 80.56 216 ALA A O 1
ATOM 1641 N N . ARG A 1 217 ? 7.718 17.524 -7.213 1.00 76.88 217 ARG A N 1
ATOM 1642 C CA . ARG A 1 217 ? 7.185 17.149 -8.537 1.00 76.88 217 ARG A CA 1
ATOM 1643 C C . ARG A 1 217 ? 7.709 15.794 -9.003 1.00 76.88 217 ARG A C 1
ATOM 1645 O O . ARG A 1 217 ? 6.921 14.961 -9.435 1.00 76.88 217 ARG A O 1
ATOM 1652 N N . CYS A 1 218 ? 9.010 15.553 -8.860 1.00 77.81 218 CYS A N 1
ATOM 1653 C CA . CYS A 1 218 ? 9.631 14.290 -9.246 1.00 77.81 218 CYS A CA 1
ATOM 1654 C C . CYS A 1 218 ? 9.068 13.110 -8.437 1.00 77.81 218 CYS A C 1
ATOM 1656 O O . CYS A 1 218 ? 8.692 12.096 -9.020 1.00 77.81 218 CYS A O 1
ATOM 1658 N N . LEU A 1 219 ? 8.904 13.263 -7.116 1.00 82.50 219 LEU A N 1
ATOM 1659 C CA . LEU A 1 219 ? 8.234 12.280 -6.256 1.00 82.50 219 LEU A CA 1
ATOM 1660 C C . LEU A 1 219 ? 6.791 12.023 -6.701 1.00 82.50 219 LEU A C 1
ATOM 1662 O O . LEU A 1 219 ? 6.405 10.869 -6.860 1.00 82.50 219 LEU A O 1
ATOM 1666 N N . LEU A 1 220 ? 5.998 13.078 -6.904 1.00 79.81 220 LEU A N 1
ATOM 1667 C CA . LEU A 1 220 ? 4.598 12.948 -7.317 1.00 79.81 220 LEU A CA 1
ATOM 1668 C C . LEU A 1 220 ? 4.474 12.244 -8.668 1.00 79.81 220 LEU A C 1
ATOM 1670 O O . LEU A 1 220 ? 3.680 11.321 -8.797 1.00 79.81 220 LEU A O 1
ATOM 1674 N N . SER A 1 221 ? 5.301 12.614 -9.640 1.00 75.81 221 SER A N 1
ATOM 1675 C CA . SER A 1 221 ? 5.286 11.963 -10.944 1.00 75.81 221 SER A CA 1
ATOM 1676 C C . SER A 1 221 ? 5.770 10.514 -10.883 1.00 75.81 221 SER A C 1
ATOM 1678 O O . SER A 1 221 ? 5.204 9.658 -11.560 1.00 75.81 221 SER A O 1
ATOM 1680 N N . THR A 1 222 ? 6.783 10.222 -10.065 1.00 78.81 222 THR A N 1
ATOM 1681 C CA . THR A 1 222 ? 7.251 8.848 -9.826 1.00 78.81 222 THR A CA 1
ATOM 1682 C C . THR A 1 222 ? 6.131 8.004 -9.222 1.00 78.81 222 THR A C 1
ATOM 1684 O O . THR A 1 222 ? 5.892 6.879 -9.652 1.00 78.81 222 THR A O 1
ATOM 1687 N N . LEU A 1 223 ? 5.396 8.566 -8.260 1.00 81.56 223 LEU A N 1
ATOM 1688 C CA . LEU A 1 223 ? 4.238 7.914 -7.664 1.00 81.56 223 LEU A CA 1
ATOM 1689 C C . LEU A 1 223 ? 3.127 7.656 -8.682 1.00 81.56 223 LEU A C 1
ATOM 1691 O O . LEU A 1 223 ? 2.544 6.580 -8.647 1.00 81.56 223 LEU A O 1
ATOM 1695 N N . THR A 1 224 ? 2.841 8.587 -9.593 1.00 78.06 224 THR A N 1
ATOM 1696 C CA . THR A 1 224 ? 1.832 8.393 -10.648 1.00 78.06 224 THR A CA 1
ATOM 1697 C C . THR A 1 224 ? 2.166 7.206 -11.551 1.00 78.06 224 THR A C 1
ATOM 1699 O O . THR A 1 224 ? 1.296 6.387 -11.842 1.00 78.06 224 THR A O 1
ATOM 1702 N N . VAL A 1 225 ? 3.431 7.093 -11.949 1.00 76.44 225 VAL A N 1
ATOM 1703 C CA . VAL A 1 225 ? 3.958 6.009 -12.793 1.00 76.44 225 VAL A CA 1
ATOM 1704 C C . VAL A 1 225 ? 3.854 4.670 -12.081 1.00 76.44 225 VAL A C 1
ATOM 1706 O O . VAL A 1 225 ? 3.218 3.747 -12.583 1.00 76.44 225 VAL A O 1
ATOM 1709 N N . VAL A 1 226 ? 4.405 4.598 -10.868 1.00 83.44 226 VAL A N 1
ATOM 1710 C CA . VAL A 1 226 ? 4.338 3.407 -10.016 1.00 83.44 226 VAL A CA 1
ATOM 1711 C C . VAL A 1 226 ? 2.890 2.985 -9.794 1.00 83.44 226 VAL A C 1
ATOM 1713 O O . VAL A 1 226 ? 2.564 1.810 -9.914 1.00 83.44 226 VAL A O 1
ATOM 1716 N N . ARG A 1 227 ? 2.001 3.940 -9.506 1.00 83.25 227 ARG A N 1
ATOM 1717 C CA . ARG A 1 227 ? 0.574 3.684 -9.312 1.00 83.25 227 ARG A CA 1
ATOM 1718 C C . ARG A 1 227 ? -0.055 3.047 -10.555 1.00 83.25 227 ARG A C 1
ATOM 1720 O O . ARG A 1 227 ? -0.836 2.110 -10.415 1.00 83.25 227 ARG A O 1
ATOM 1727 N N . ALA A 1 228 ? 0.251 3.564 -11.744 1.00 76.50 228 ALA A N 1
ATOM 1728 C CA . ALA A 1 228 ? -0.276 3.046 -13.004 1.00 76.50 228 ALA A CA 1
ATOM 1729 C C . ALA A 1 228 ? 0.258 1.638 -13.318 1.00 76.50 228 ALA A C 1
ATOM 1731 O O . ALA A 1 228 ? -0.518 0.773 -13.720 1.00 76.50 228 ALA A O 1
ATOM 1732 N N . ASN A 1 229 ? 1.546 1.384 -13.080 1.00 78.12 229 ASN A N 1
ATOM 1733 C CA . ASN A 1 229 ? 2.154 0.071 -13.320 1.00 78.12 229 ASN A CA 1
ATOM 1734 C C . ASN A 1 229 ? 1.653 -0.971 -12.313 1.00 78.12 229 ASN A C 1
ATOM 1736 O O . ASN A 1 229 ? 1.175 -2.030 -12.713 1.00 78.12 229 ASN A O 1
ATOM 1740 N N . ASN A 1 230 ? 1.586 -0.608 -11.027 1.00 81.44 230 ASN A N 1
ATOM 1741 C CA . ASN A 1 230 ? 0.943 -1.435 -10.010 1.00 81.44 230 ASN A CA 1
ATOM 1742 C C . ASN A 1 230 ? -0.510 -1.761 -10.397 1.00 81.44 230 ASN A C 1
ATOM 1744 O O . ASN A 1 230 ? -0.927 -2.902 -10.240 1.00 81.44 230 ASN A O 1
ATOM 1748 N N . ALA A 1 231 ? -1.284 -0.799 -10.921 1.00 76.50 231 ALA A N 1
ATOM 1749 C CA . ALA A 1 231 ? -2.643 -1.055 -11.414 1.00 76.50 231 ALA A CA 1
ATOM 1750 C C . ALA A 1 231 ? -2.653 -2.101 -12.536 1.00 76.50 231 ALA A C 1
ATOM 1752 O O . ALA A 1 231 ? -3.382 -3.087 -12.449 1.00 76.50 231 ALA A O 1
ATOM 1753 N N . PHE A 1 232 ? -1.798 -1.913 -13.544 1.00 76.88 232 PHE A N 1
ATOM 1754 C CA . PHE A 1 232 ? -1.669 -2.811 -14.686 1.00 76.88 232 PHE A CA 1
ATOM 1755 C C . PHE A 1 232 ? -1.367 -4.255 -14.258 1.00 76.88 232 PHE A C 1
ATOM 1757 O O . PHE A 1 232 ? -2.066 -5.176 -14.694 1.00 76.88 232 PHE A O 1
ATOM 1764 N N . CYS A 1 233 ? -0.376 -4.459 -13.384 1.00 77.75 233 CYS A N 1
ATOM 1765 C CA . CYS A 1 233 ? -0.018 -5.791 -12.892 1.00 77.75 233 CYS A CA 1
ATOM 1766 C C . CYS A 1 233 ? -1.084 -6.392 -11.973 1.00 77.75 233 CYS A C 1
ATOM 1768 O O . CYS A 1 233 ? -1.381 -7.585 -12.068 1.00 77.75 233 CYS A O 1
ATOM 1770 N N . MET A 1 234 ? -1.724 -5.575 -11.134 1.00 77.12 234 MET A N 1
ATOM 1771 C CA . MET A 1 234 ? -2.811 -6.013 -10.258 1.00 77.12 234 MET A CA 1
ATOM 1772 C C . MET A 1 234 ? -4.039 -6.489 -11.042 1.00 77.12 234 MET A C 1
ATOM 1774 O O . MET A 1 234 ? -4.578 -7.552 -10.737 1.00 77.12 234 MET A O 1
ATOM 1778 N N . GLU A 1 235 ? -4.467 -5.735 -12.056 1.00 76.69 235 GLU A N 1
ATOM 1779 C CA . GLU A 1 235 ? -5.622 -6.068 -12.903 1.00 76.69 235 GLU A CA 1
ATOM 1780 C C . GLU A 1 235 ? -5.390 -7.334 -13.733 1.00 76.69 235 GLU A C 1
ATOM 1782 O O . GLU A 1 235 ? -6.326 -8.090 -13.989 1.00 76.69 235 GLU A O 1
ATOM 1787 N N . ARG A 1 236 ? -4.138 -7.588 -14.127 1.00 74.50 236 ARG A N 1
ATOM 1788 C CA . ARG A 1 236 ? -3.750 -8.748 -14.946 1.00 74.50 236 ARG A CA 1
ATOM 1789 C C . ARG A 1 236 ? -3.294 -9.953 -14.133 1.00 74.50 236 ARG A C 1
ATOM 1791 O O . ARG A 1 236 ? -2.936 -10.971 -14.717 1.00 74.50 236 ARG A O 1
ATOM 1798 N N . GLY A 1 237 ? -3.314 -9.860 -12.805 1.00 75.12 237 GLY A N 1
ATOM 1799 C CA . GLY A 1 237 ? -2.918 -10.968 -11.949 1.00 75.12 237 GLY A CA 1
ATOM 1800 C C . GLY A 1 237 ? -1.442 -11.342 -12.114 1.00 75.12 237 GLY A C 1
ATOM 1801 O O . GLY A 1 237 ? -1.136 -12.530 -12.158 1.00 75.12 237 GLY A O 1
ATOM 1802 N N . LEU A 1 238 ? -0.548 -10.352 -12.225 1.00 78.12 238 LEU A N 1
ATOM 1803 C CA . LEU A 1 238 ? 0.897 -10.528 -12.411 1.00 78.12 238 LEU A CA 1
ATOM 1804 C C . LEU A 1 238 ? 1.648 -10.329 -11.070 1.00 78.12 238 LEU A C 1
ATOM 1806 O O . LEU A 1 238 ? 2.033 -9.209 -10.746 1.00 78.12 238 LEU A O 1
ATOM 1810 N N . PRO A 1 239 ? 1.832 -11.392 -10.256 1.00 70.00 239 PRO A N 1
ATOM 1811 C CA . PRO A 1 239 ? 2.429 -11.321 -8.913 1.00 70.00 239 PRO A CA 1
ATOM 1812 C C . PRO A 1 239 ? 3.923 -10.998 -8.839 1.00 70.00 239 PRO A C 1
ATOM 1814 O O . PRO A 1 239 ? 4.419 -10.747 -7.741 1.00 70.00 239 PRO A O 1
ATOM 1817 N N . TYR A 1 240 ? 4.665 -11.124 -9.939 1.00 73.62 240 TYR A N 1
ATOM 1818 C CA . TYR A 1 240 ? 6.119 -11.252 -9.877 1.00 73.62 240 TYR A CA 1
ATOM 1819 C C . TYR A 1 240 ? 6.820 -10.324 -10.859 1.00 73.62 240 TYR A C 1
ATOM 1821 O O . TYR A 1 240 ? 6.463 -10.246 -12.032 1.00 73.62 240 TYR A O 1
ATOM 1829 N N . VAL A 1 241 ? 7.888 -9.709 -10.361 1.00 76.81 241 VAL A N 1
ATOM 1830 C CA . VAL A 1 241 ? 8.884 -8.969 -11.133 1.00 76.81 241 VAL A CA 1
ATOM 1831 C C . VAL A 1 241 ? 10.262 -9.632 -10.949 1.00 76.81 241 VAL A C 1
ATOM 1833 O O . VAL A 1 241 ? 10.506 -10.228 -9.896 1.00 76.81 241 VAL A O 1
ATOM 1836 N N . PRO A 1 242 ? 11.174 -9.565 -11.937 1.00 83.19 242 PRO A N 1
ATOM 1837 C CA . PRO A 1 242 ? 11.051 -8.820 -13.188 1.00 83.19 242 PRO A CA 1
ATOM 1838 C C . PRO A 1 242 ? 10.057 -9.461 -14.169 1.00 83.19 242 PRO A C 1
ATOM 1840 O O . PRO A 1 242 ? 9.837 -10.675 -14.153 1.00 83.19 242 PRO A O 1
ATOM 1843 N N . LEU A 1 243 ? 9.451 -8.624 -15.010 1.00 84.00 243 LEU A N 1
ATOM 1844 C CA . LEU A 1 243 ? 8.423 -8.999 -15.984 1.00 84.00 243 LEU A CA 1
ATOM 1845 C C . LEU A 1 243 ? 8.703 -8.289 -17.312 1.00 84.00 243 LEU A C 1
ATOM 1847 O O . LEU A 1 243 ? 8.930 -7.086 -17.330 1.00 84.00 243 LEU A O 1
ATOM 1851 N N . ILE A 1 244 ? 8.635 -9.013 -18.427 1.00 81.81 244 ILE A N 1
ATOM 1852 C CA . ILE A 1 244 ? 8.712 -8.454 -19.776 1.00 81.81 244 ILE A CA 1
ATOM 1853 C C . ILE A 1 244 ? 7.368 -8.582 -20.481 1.00 81.81 244 ILE A C 1
ATOM 1855 O O . ILE A 1 244 ? 6.771 -9.659 -20.495 1.00 81.81 244 ILE A O 1
ATOM 1859 N N . VAL A 1 245 ? 6.949 -7.499 -21.137 1.00 76.62 245 VAL A N 1
ATOM 1860 C CA . VAL A 1 245 ? 5.871 -7.498 -22.127 1.00 76.62 245 VAL A CA 1
ATOM 1861 C C . VAL A 1 245 ? 6.454 -7.137 -23.492 1.00 76.62 245 VAL A C 1
ATOM 1863 O O . VAL A 1 245 ? 7.057 -6.078 -23.661 1.00 76.62 245 VAL A O 1
ATOM 1866 N N . HIS A 1 246 ? 6.290 -8.025 -24.470 1.00 75.00 246 HIS A N 1
ATOM 1867 C CA . HIS A 1 246 ? 6.779 -7.841 -25.840 1.00 75.00 246 HIS A CA 1
ATOM 1868 C C . HIS A 1 246 ? 5.764 -8.428 -26.830 1.00 75.00 246 HIS A C 1
ATOM 1870 O O . HIS A 1 246 ? 5.495 -9.625 -26.775 1.00 75.00 246 HIS A O 1
ATOM 1876 N N . HIS A 1 247 ? 5.165 -7.596 -27.693 1.00 69.19 247 HIS A N 1
ATOM 1877 C CA . HIS A 1 247 ? 4.140 -7.991 -28.682 1.00 69.19 247 HIS A CA 1
ATOM 1878 C C . HIS A 1 247 ? 3.030 -8.919 -28.139 1.00 69.19 247 HIS A C 1
ATOM 1880 O O . HIS A 1 247 ? 2.675 -9.920 -28.755 1.00 69.19 247 HIS A O 1
ATOM 1886 N N . GLY A 1 248 ? 2.485 -8.623 -26.956 1.00 62.09 248 GLY A N 1
ATOM 1887 C CA . GLY A 1 248 ? 1.426 -9.450 -26.358 1.00 62.09 248 GLY A CA 1
ATOM 1888 C C . GLY A 1 248 ? 1.917 -10.644 -25.540 1.00 62.09 248 GLY A C 1
ATOM 1889 O O . GLY A 1 248 ? 1.140 -11.217 -24.777 1.00 62.09 248 GLY A O 1
ATOM 1890 N N . ARG A 1 249 ? 3.204 -10.992 -25.626 1.00 71.88 249 ARG A N 1
ATOM 1891 C CA . ARG A 1 249 ? 3.812 -12.038 -24.804 1.00 71.88 249 ARG A CA 1
ATOM 1892 C C . ARG A 1 249 ? 4.251 -11.481 -23.456 1.00 71.88 249 ARG A C 1
ATOM 1894 O O . ARG A 1 249 ? 4.917 -10.449 -23.393 1.00 71.88 249 ARG A O 1
ATOM 1901 N N . ILE A 1 250 ? 3.917 -12.219 -22.402 1.00 75.69 250 ILE A N 1
ATOM 1902 C CA . ILE A 1 250 ? 4.328 -11.965 -21.023 1.00 75.69 250 ILE A CA 1
ATOM 1903 C C . ILE A 1 250 ? 5.382 -13.005 -20.631 1.00 75.69 250 ILE A C 1
ATOM 1905 O O . ILE A 1 250 ? 5.144 -14.205 -20.767 1.00 75.69 250 ILE A O 1
ATOM 1909 N N . VAL A 1 251 ? 6.542 -12.548 -20.161 1.00 81.00 251 VAL A N 1
ATOM 1910 C CA . VAL A 1 251 ? 7.633 -13.396 -19.649 1.00 81.00 251 VAL A CA 1
ATOM 1911 C C . VAL A 1 251 ? 7.995 -12.923 -18.247 1.00 81.00 251 VAL A C 1
ATOM 1913 O O . VAL A 1 251 ? 8.215 -11.734 -18.044 1.00 81.00 251 VAL A O 1
ATOM 1916 N N . THR A 1 252 ? 8.066 -13.826 -17.272 1.00 82.44 252 THR A N 1
ATOM 1917 C CA . THR A 1 252 ? 8.239 -13.472 -15.850 1.00 82.44 252 THR A CA 1
ATOM 1918 C C . THR A 1 252 ? 9.398 -14.217 -15.201 1.00 82.44 252 THR A C 1
ATOM 1920 O O . THR A 1 252 ? 9.686 -15.360 -15.554 1.00 82.44 252 THR A O 1
ATOM 1923 N N . GLY A 1 253 ? 10.011 -13.612 -14.184 1.00 76.38 253 GLY A N 1
ATOM 1924 C CA . GLY A 1 253 ? 10.942 -14.300 -13.291 1.00 76.38 253 GLY A CA 1
ATOM 1925 C C . GLY A 1 253 ? 12.255 -14.707 -13.966 1.00 76.38 253 GLY A C 1
ATOM 1926 O O . GLY A 1 253 ? 12.895 -13.900 -14.634 1.00 76.38 253 GLY A O 1
ATOM 1927 N N . ALA A 1 254 ? 12.686 -15.954 -13.763 1.00 77.69 254 ALA A N 1
ATOM 1928 C CA . ALA A 1 254 ? 14.022 -16.425 -14.145 1.00 77.69 254 ALA A CA 1
ATOM 1929 C C . ALA A 1 254 ? 14.269 -16.506 -15.664 1.00 77.69 254 ALA A C 1
ATOM 1931 O O . ALA A 1 254 ? 15.419 -16.525 -16.094 1.00 77.69 254 ALA A O 1
ATOM 1932 N N . GLU A 1 255 ? 13.216 -16.534 -16.483 1.00 80.31 255 GLU A N 1
ATOM 1933 C CA . GLU A 1 255 ? 13.328 -16.593 -17.950 1.00 80.31 255 GLU A CA 1
ATOM 1934 C C . GLU A 1 255 ? 13.600 -15.219 -18.579 1.00 80.31 255 GLU A C 1
ATOM 1936 O O . GLU A 1 255 ? 14.066 -15.128 -19.719 1.00 80.31 255 GLU A O 1
ATOM 1941 N N . VAL A 1 256 ? 13.348 -14.144 -17.825 1.00 82.94 256 VAL A N 1
ATOM 1942 C CA . VAL A 1 256 ? 13.479 -12.755 -18.279 1.00 82.94 256 VAL A CA 1
ATOM 1943 C C . VAL A 1 256 ? 14.860 -12.442 -18.862 1.00 82.94 256 VAL A C 1
ATOM 1945 O O . VAL A 1 256 ? 14.895 -11.927 -19.978 1.00 82.94 256 VAL A O 1
ATOM 1948 N N . PRO A 1 257 ? 15.997 -12.759 -18.207 1.00 81.75 257 PRO A N 1
ATOM 1949 C CA . PRO A 1 257 ? 17.313 -12.425 -18.750 1.00 81.75 257 PRO A CA 1
ATOM 1950 C C . PRO A 1 257 ? 17.590 -13.122 -20.089 1.00 81.75 257 PRO A C 1
ATOM 1952 O O . PRO A 1 257 ? 18.094 -12.499 -21.021 1.00 81.75 257 PRO A O 1
ATOM 1955 N N . GLY A 1 258 ? 17.226 -14.404 -20.210 1.00 80.88 258 GLY A N 1
ATOM 1956 C CA . GLY A 1 258 ? 17.433 -15.182 -21.435 1.00 80.88 258 GLY A CA 1
ATOM 1957 C C . GLY A 1 258 ? 16.578 -14.675 -22.595 1.00 80.88 258 GLY A C 1
ATOM 1958 O O . GLY A 1 258 ? 17.084 -14.478 -23.701 1.00 80.88 258 GLY A O 1
ATOM 1959 N N . TYR A 1 259 ? 15.303 -14.387 -22.326 1.00 81.69 259 TYR A N 1
ATOM 1960 C CA . TYR A 1 259 ? 14.397 -13.826 -23.324 1.00 81.69 259 TYR A CA 1
ATOM 1961 C C . TYR A 1 259 ? 14.843 -12.429 -23.774 1.00 81.69 259 TYR A C 1
ATOM 1963 O O . TYR A 1 259 ? 14.933 -12.166 -24.973 1.00 81.69 259 TYR A O 1
ATOM 1971 N N . LEU A 1 260 ? 15.206 -11.562 -22.828 1.00 80.75 260 LEU A N 1
ATOM 1972 C CA . LEU A 1 260 ? 15.704 -10.216 -23.106 1.00 80.75 260 LEU A CA 1
ATOM 1973 C C . LEU A 1 260 ? 16.939 -10.242 -24.012 1.00 80.75 260 LEU A C 1
ATOM 1975 O O . LEU A 1 260 ? 16.989 -9.524 -25.008 1.00 80.75 260 LEU A O 1
ATOM 1979 N N . LEU A 1 261 ? 17.906 -11.114 -23.714 1.00 81.00 261 LEU A N 1
ATOM 1980 C CA . LEU A 1 261 ? 19.094 -11.293 -24.547 1.00 81.00 261 LEU A CA 1
ATOM 1981 C C . LEU A 1 261 ? 18.748 -11.798 -25.951 1.00 81.00 261 LEU A C 1
ATOM 1983 O O . LEU A 1 261 ? 19.364 -11.338 -26.911 1.00 81.00 261 LEU A O 1
ATOM 1987 N N . SER A 1 262 ? 17.773 -12.704 -26.083 1.00 78.56 262 SER A N 1
ATOM 1988 C CA . SER A 1 262 ? 17.359 -13.237 -27.388 1.00 78.56 262 SER A CA 1
ATOM 1989 C C . SER A 1 262 ? 16.736 -12.164 -28.287 1.00 78.56 262 SER A C 1
ATOM 1991 O O . SER A 1 262 ? 17.145 -12.021 -29.436 1.00 78.56 262 SER A O 1
ATOM 1993 N N . VAL A 1 263 ? 15.839 -11.336 -27.741 1.00 75.50 263 VAL A N 1
ATOM 1994 C CA . VAL A 1 263 ? 15.143 -10.281 -28.497 1.00 75.50 263 VAL A CA 1
ATOM 1995 C C . VAL A 1 263 ? 16.077 -9.114 -28.829 1.00 75.50 263 VAL A C 1
ATOM 1997 O O . VAL A 1 263 ? 15.981 -8.510 -29.899 1.00 75.50 263 VAL A O 1
ATOM 2000 N N . LEU A 1 264 ? 17.002 -8.781 -27.924 1.00 75.44 264 LEU A N 1
ATOM 2001 C CA . LEU A 1 264 ? 17.929 -7.669 -28.134 1.00 75.44 264 LEU A CA 1
ATOM 2002 C C . LEU A 1 264 ? 19.103 -8.022 -29.057 1.00 75.44 264 LEU A C 1
ATOM 2004 O O . LEU A 1 264 ? 19.605 -7.116 -29.722 1.00 75.44 264 LEU A O 1
ATOM 2008 N N . ARG A 1 265 ? 19.542 -9.290 -29.111 1.00 70.94 265 ARG A N 1
ATOM 2009 C CA . ARG A 1 265 ? 20.629 -9.733 -30.007 1.00 70.94 265 ARG A CA 1
ATOM 2010 C C . ARG A 1 265 ? 20.158 -10.063 -31.421 1.00 70.94 265 ARG A C 1
ATOM 2012 O O . ARG A 1 265 ? 20.918 -9.801 -32.346 1.00 70.94 265 ARG A O 1
ATOM 2019 N N . ASP A 1 266 ? 18.953 -10.609 -31.592 1.00 64.50 266 ASP A N 1
ATOM 2020 C CA . ASP A 1 266 ? 18.439 -10.997 -32.911 1.00 64.50 266 ASP A CA 1
ATOM 2021 C C . ASP A 1 266 ? 16.959 -10.586 -33.093 1.00 64.50 266 ASP A C 1
ATOM 2023 O O . ASP A 1 266 ? 16.042 -11.346 -32.770 1.00 64.50 266 ASP A O 1
ATOM 2027 N N . PRO A 1 267 ? 16.693 -9.357 -33.583 1.00 55.16 267 PRO A N 1
ATOM 2028 C CA . PRO A 1 267 ? 15.338 -8.814 -33.704 1.00 55.16 267 PRO A CA 1
ATOM 2029 C C . PRO A 1 267 ? 14.427 -9.623 -34.638 1.00 55.16 267 PRO A C 1
ATOM 2031 O O . PRO A 1 267 ? 13.207 -9.591 -34.484 1.00 55.16 267 PRO A O 1
ATOM 2034 N N . LEU A 1 268 ? 15.008 -10.321 -35.620 1.00 50.28 268 LEU A N 1
ATOM 2035 C CA . LEU A 1 268 ? 14.268 -11.036 -36.664 1.00 50.28 268 LEU A CA 1
ATOM 2036 C C . LEU A 1 268 ? 13.732 -12.389 -36.176 1.00 50.28 268 LEU A C 1
ATOM 2038 O O . LEU A 1 268 ? 12.694 -12.838 -36.658 1.00 50.28 268 LEU A O 1
ATOM 2042 N N . ALA A 1 269 ? 14.363 -12.997 -35.167 1.00 48.38 269 ALA A N 1
ATOM 2043 C CA . ALA A 1 269 ? 13.918 -14.262 -34.577 1.00 48.38 269 ALA A CA 1
ATOM 2044 C C . ALA A 1 269 ? 12.610 -14.137 -33.765 1.00 48.38 269 ALA A C 1
ATOM 2046 O O . ALA A 1 269 ? 11.948 -15.136 -33.489 1.00 48.38 269 ALA A O 1
ATOM 2047 N N . ALA A 1 270 ? 12.213 -12.918 -33.381 1.00 48.94 270 ALA A N 1
ATOM 2048 C CA . ALA A 1 270 ? 11.013 -12.664 -32.580 1.00 48.94 270 ALA A CA 1
ATOM 2049 C C . ALA A 1 270 ? 9.735 -12.437 -33.418 1.00 48.94 270 ALA A C 1
ATOM 2051 O O . ALA A 1 270 ? 8.649 -12.305 -32.852 1.00 48.94 270 ALA A O 1
ATOM 2052 N N . SER A 1 271 ? 9.851 -12.391 -34.751 1.00 44.12 271 SER A N 1
ATOM 2053 C CA . SER A 1 271 ? 8.779 -11.967 -35.663 1.00 44.12 271 SER A CA 1
ATOM 2054 C C . SER A 1 271 ? 7.762 -13.063 -36.033 1.00 44.12 271 SER A C 1
ATOM 2056 O O . SER A 1 271 ? 6.786 -12.761 -36.716 1.00 44.12 271 SER A O 1
ATOM 2058 N N . GLU A 1 272 ? 7.954 -14.318 -35.604 1.00 38.91 272 GLU A N 1
ATOM 2059 C CA . GLU A 1 272 ? 7.123 -15.462 -36.040 1.00 38.91 272 GLU A CA 1
ATOM 2060 C C . GLU A 1 272 ? 5.987 -15.873 -35.082 1.00 38.91 272 GLU A C 1
ATOM 2062 O O . GLU A 1 272 ? 5.219 -16.788 -35.384 1.00 38.91 272 GLU A O 1
ATOM 2067 N N . THR A 1 273 ? 5.806 -15.214 -33.936 1.00 41.19 273 THR A N 1
ATOM 2068 C CA . THR A 1 273 ? 4.776 -15.633 -32.964 1.00 41.19 273 THR A CA 1
ATOM 2069 C C . THR A 1 273 ? 3.492 -14.813 -33.042 1.00 41.19 273 THR A C 1
ATOM 2071 O O . THR A 1 273 ? 3.512 -13.586 -33.017 1.00 41.19 273 THR A O 1
ATOM 2074 N N . HIS A 1 274 ? 2.366 -15.529 -33.130 1.00 35.22 274 HIS A N 1
ATOM 2075 C CA . HIS A 1 274 ? 1.017 -14.996 -33.313 1.00 35.22 274 HIS A CA 1
ATOM 2076 C C . HIS A 1 274 ? 0.660 -13.901 -32.289 1.00 35.22 274 HIS A C 1
ATOM 2078 O O . HIS A 1 274 ? 0.866 -14.105 -31.089 1.00 35.22 274 HIS A O 1
ATOM 2084 N N . PRO A 1 275 ? 0.062 -12.779 -32.730 1.00 34.81 275 PRO A N 1
ATOM 2085 C CA . PRO A 1 275 ? -0.387 -11.729 -31.833 1.00 34.81 275 PRO A CA 1
ATOM 2086 C C . PRO A 1 275 ? -1.598 -12.225 -31.037 1.00 34.81 275 PRO A C 1
ATOM 2088 O O . PRO A 1 275 ? -2.701 -12.367 -31.565 1.00 34.81 275 PRO A O 1
ATOM 2091 N N . LEU A 1 276 ? -1.417 -12.457 -29.740 1.00 38.94 276 LEU A N 1
ATOM 2092 C CA . LEU A 1 276 ? -2.538 -12.348 -28.814 1.00 38.94 276 LEU A CA 1
ATOM 2093 C C . LEU A 1 276 ? -2.898 -10.863 -28.762 1.00 38.94 276 LEU A C 1
ATOM 2095 O O . LEU A 1 276 ? -2.070 -10.050 -28.352 1.00 38.94 276 LEU A O 1
ATOM 2099 N N . LEU A 1 277 ? -4.105 -10.518 -29.228 1.00 33.47 277 LEU A N 1
ATOM 2100 C CA . LEU A 1 277 ? -4.682 -9.180 -29.106 1.00 33.47 277 LEU A CA 1
ATOM 2101 C C . LEU A 1 277 ? -4.674 -8.766 -27.626 1.00 33.47 277 LEU A C 1
ATOM 2103 O O . LEU A 1 277 ? -5.619 -9.027 -26.883 1.00 33.47 277 LEU A O 1
ATOM 2107 N N . LEU A 1 278 ? -3.615 -8.086 -27.195 1.00 37.00 278 LEU A N 1
ATOM 2108 C CA . LEU A 1 278 ? -3.764 -7.076 -26.167 1.00 37.00 278 LEU A CA 1
ATOM 2109 C C . LEU A 1 278 ? -4.439 -5.893 -26.868 1.00 37.00 278 LEU A C 1
ATOM 2111 O O . LEU A 1 278 ? -3.948 -5.471 -27.921 1.00 37.00 278 LEU A O 1
ATOM 2115 N N . PRO A 1 279 ? -5.572 -5.381 -26.354 1.00 31.89 279 PRO A N 1
ATOM 2116 C CA . PRO A 1 279 ? -6.122 -4.139 -26.872 1.00 31.89 279 PRO A CA 1
ATOM 2117 C C . PRO A 1 279 ? -5.001 -3.100 -26.848 1.00 31.89 279 PRO A C 1
ATOM 2119 O O . PRO A 1 279 ? -4.199 -3.096 -25.913 1.00 31.89 279 PRO A O 1
ATOM 2122 N N . GLY A 1 280 ? -4.928 -2.267 -27.889 1.00 34.06 280 GLY A N 1
ATOM 2123 C CA . GLY A 1 280 ? -3.957 -1.179 -28.057 1.00 34.06 280 GLY A CA 1
ATOM 2124 C C . GLY A 1 280 ? -4.083 -0.068 -27.011 1.00 34.06 280 GLY A C 1
ATOM 2125 O O . GLY A 1 280 ? -3.930 1.107 -27.326 1.00 34.06 280 GLY A O 1
ATOM 2126 N N . GLU A 1 281 ? -4.399 -0.426 -25.773 1.00 36.25 281 GLU A N 1
ATOM 2127 C CA . GLU A 1 281 ? -4.191 0.419 -24.625 1.00 36.25 281 GLU A CA 1
ATOM 2128 C C . GLU A 1 281 ? -2.690 0.437 -24.339 1.00 36.25 281 GLU A C 1
ATOM 2130 O O . GLU A 1 281 ? -2.054 -0.624 -24.317 1.00 36.25 281 GLU A O 1
ATOM 2135 N N . PRO A 1 282 ? -2.098 1.625 -24.156 1.00 40.75 282 PRO A N 1
ATOM 2136 C CA . PRO A 1 282 ? -0.695 1.728 -23.810 1.00 40.75 282 PRO A CA 1
ATOM 2137 C C . PRO A 1 282 ? -0.472 0.861 -22.569 1.00 40.75 282 PRO A C 1
ATOM 2139 O O . PRO A 1 282 ? -1.107 1.080 -21.535 1.00 40.75 282 PRO A O 1
ATOM 2142 N N . GLY A 1 283 ? 0.399 -0.152 -22.685 1.00 34.34 283 GLY A N 1
ATOM 2143 C CA . GLY A 1 283 ? 0.921 -0.869 -21.522 1.00 34.34 283 GLY A CA 1
ATOM 2144 C C . GLY A 1 283 ? 1.300 0.157 -20.458 1.00 34.34 283 GLY A C 1
ATOM 2145 O O . GLY A 1 283 ? 1.681 1.269 -20.831 1.00 34.34 283 GLY A O 1
ATOM 2146 N N . GLY A 1 284 ? 1.092 -0.178 -19.177 1.00 46.09 284 GLY A N 1
ATOM 2147 C CA . GLY A 1 284 ? 1.178 0.751 -18.040 1.00 46.09 284 GLY A CA 1
ATOM 2148 C C . GLY A 1 284 ? 2.274 1.809 -18.188 1.00 46.09 284 GLY A C 1
ATOM 2149 O O . GLY A 1 284 ? 3.277 1.558 -18.834 1.00 46.09 284 GLY A O 1
ATOM 2150 N N . SER A 1 285 ? 2.068 3.013 -17.648 1.00 51.19 285 SER A N 1
ATOM 2151 C CA . SER A 1 285 ? 2.938 4.180 -17.873 1.00 51.19 285 SER A CA 1
ATOM 2152 C C . SER A 1 285 ? 4.424 3.866 -17.617 1.00 51.19 285 SER A C 1
ATOM 2154 O O . SER A 1 285 ? 4.929 4.054 -16.519 1.00 51.19 285 SER A O 1
ATOM 2156 N N . CYS A 1 286 ? 5.150 3.387 -18.628 1.00 55.69 286 CYS A N 1
ATOM 2157 C CA . CYS A 1 286 ? 6.585 3.084 -18.553 1.00 55.69 286 CYS A CA 1
ATOM 2158 C C . CYS A 1 286 ? 7.434 4.328 -18.781 1.00 55.69 286 CYS A C 1
ATOM 2160 O O . CYS A 1 286 ? 8.644 4.327 -18.602 1.00 55.69 286 CYS A O 1
ATOM 2162 N N . THR A 1 287 ? 6.776 5.403 -19.190 1.00 50.28 287 THR A N 1
ATOM 2163 C CA . THR A 1 287 ? 7.331 6.736 -19.228 1.00 50.28 287 THR A CA 1
ATOM 2164 C C . THR A 1 287 ? 6.806 7.479 -18.018 1.00 50.28 287 THR A C 1
ATOM 2166 O O . THR A 1 287 ? 5.597 7.598 -17.802 1.00 50.28 287 THR A O 1
ATOM 2169 N N . VAL A 1 288 ? 7.730 7.998 -17.221 1.00 45.34 288 VAL A N 1
ATOM 2170 C CA . VAL A 1 288 ? 7.422 9.139 -16.376 1.00 45.34 288 VAL A CA 1
ATOM 2171 C C . VAL A 1 288 ? 7.077 10.273 -17.330 1.00 45.34 288 VAL A C 1
ATOM 2173 O O . VAL A 1 288 ? 7.918 10.609 -18.156 1.00 45.34 288 VAL A O 1
ATOM 2176 N N . ASN A 1 289 ? 5.837 10.781 -17.294 1.00 38.06 289 ASN A N 1
ATOM 2177 C CA . ASN A 1 289 ? 5.412 11.887 -18.156 1.00 38.06 289 ASN A CA 1
ATOM 2178 C C . ASN A 1 289 ? 6.424 13.028 -18.018 1.00 38.06 289 ASN A C 1
ATOM 2180 O O . ASN A 1 289 ? 6.431 13.739 -17.009 1.00 38.06 289 ASN A O 1
ATOM 2184 N N . ALA A 1 290 ? 7.298 13.172 -19.011 1.00 35.56 290 ALA A N 1
ATOM 2185 C CA . ALA A 1 290 ? 8.068 14.380 -19.196 1.00 35.56 290 ALA A CA 1
ATOM 2186 C C . ALA A 1 290 ? 7.065 15.419 -19.697 1.00 35.56 290 ALA A C 1
ATOM 2188 O O . ALA A 1 290 ? 6.377 15.180 -20.684 1.00 35.56 290 ALA A O 1
ATOM 2189 N N . CYS A 1 291 ? 6.913 16.519 -18.966 1.00 36.62 291 CYS A N 1
ATOM 2190 C CA . CYS A 1 291 ? 6.328 17.704 -19.579 1.00 36.62 291 CYS A CA 1
ATOM 2191 C C . CYS A 1 291 ? 7.394 18.282 -20.518 1.00 36.62 291 CYS A C 1
ATOM 2193 O O . CYS A 1 291 ? 8.560 18.368 -20.114 1.00 36.62 291 CYS A O 1
ATOM 2195 N N . ASP A 1 292 ? 6.976 18.642 -21.730 1.00 32.88 292 ASP A N 1
ATOM 2196 C CA . ASP A 1 292 ? 7.755 19.454 -22.670 1.00 32.88 292 ASP A CA 1
ATOM 2197 C C . ASP A 1 292 ? 8.128 20.821 -22.067 1.00 32.88 292 ASP A C 1
ATOM 2199 O O . ASP A 1 292 ? 7.304 21.392 -21.306 1.00 32.88 292 ASP A O 1
#

Foldseek 3Di:
DVVLLVQLLVLLVVQLVLLVCCLVVVNVPQQVALLSVLQDDSVVSVVSNVLSVQLNVVSVDAQASNLVSLLVVLLVLLVSVLFCLLQVSDTPSSVVSSVSSVSSCVSCLVSHDPVSNVSSVVSVVVSVVCSVVLVVVLVVFFAAQPFPLADADPDPFEKEWEAFQPDPQRVVLVVVLVPDPLVSSYQYQYAYSGVVSLVSVLVVGVVVVPDPVNSVSNSSLSSSRNNQLSVLCSVVVNNADRWIDTQQDIDGDPCVNVVVCVCSVDVVVVPPDDRPDPDPDPNGCSHSHNDD

Radius of gyration: 22.87 Å; chains: 1; bounding box: 51×42×69 Å

pLDDT: mean 77.38, std 16.13, range [31.89, 96.38]

Sequence (292 aa):
MRKRQTALYALGLAMLLYSLINAVGSGRVLCGSLGCQALQKPALWWAGAAYALMLLGASHFRRPLLGGIVVVGMVVESALVLTQVILNLYCPACLGYTALFLAFVVAAGFQMHALAKKTTWAVAGATLCAAVTFVPLARTVCACSESPFSRVSGDDQALYLFFEPTCEHCHSVLEMLEKMEARNRVRLCPEAWSLASVWALVRDHCRTCTAWKDRARCLLSTLTVVRANNAFCMERGLPYVPLIVHHGRIVTGAEVPGYLLSVLRDPLAASETHPLLLPGEPGGSCTVNACD

InterPro domains:
  IPR036249 Thioredoxin-like superfamily [SSF52833] (152-266)